Protein AF-A0A800N3C1-F1 (afdb_monomer)

Nearest PDB structures (foldseek):
  9e9r-assembly1_A  TM=5.156E-01  e=2.259E-01  Homo sapiens
  9eag-assembly1_A  TM=5.430E-01  e=7.991E-01  Homo sapiens
  5zie-assembly2_B  TM=5.252E-01  e=1.470E+00  Legionella pneumophila subsp. pneumophila str. Philadelphia 1
  5wyj-assembly1_R2  TM=3.531E-01  e=9.106E-01  Saccharomyces cerevisiae S288C
  5lds-assembly2_C-2  TM=3.962E-01  e=4.979E+00  Sus scrofa

pLDDT: mean 89.72, std 11.87, range [40.31, 98.5]

Structure (mmCIF, N/CA/C/O backbone):
data_AF-A0A800N3C1-F1
#
_entry.id   AF-A0A800N3C1-F1
#
loop_
_atom_site.group_PDB
_atom_site.id
_atom_site.type_symbol
_atom_site.label_atom_id
_atom_site.label_alt_id
_atom_site.label_comp_id
_atom_site.label_asym_id
_atom_site.label_entity_id
_atom_site.label_seq_id
_atom_site.pdbx_PDB_ins_code
_atom_site.Cartn_x
_atom_site.Cartn_y
_atom_site.Cartn_z
_atom_site.occupancy
_atom_site.B_iso_or_equiv
_atom_site.auth_seq_id
_atom_site.auth_comp_id
_atom_site.auth_asym_id
_atom_site.auth_atom_id
_atom_site.pdbx_PDB_model_num
ATOM 1 N N . MET A 1 1 ? 8.162 -2.783 -29.513 1.00 80.44 1 MET A N 1
ATOM 2 C CA . MET A 1 1 ? 7.790 -2.746 -28.083 1.00 80.44 1 MET A CA 1
ATOM 3 C C . MET A 1 1 ? 6.553 -1.878 -27.837 1.00 80.44 1 MET A C 1
ATOM 5 O O . MET A 1 1 ? 5.518 -2.439 -27.523 1.00 80.44 1 MET A O 1
ATOM 9 N N . ILE A 1 2 ? 6.600 -0.561 -28.084 1.00 82.31 2 ILE A N 1
ATOM 10 C CA . ILE A 1 2 ? 5.490 0.403 -27.858 1.00 82.31 2 ILE A CA 1
ATOM 11 C C . ILE A 1 2 ? 4.115 -0.070 -28.366 1.00 82.31 2 ILE A C 1
ATOM 13 O O . ILE A 1 2 ? 3.143 -0.062 -27.617 1.00 82.31 2 ILE A O 1
ATOM 17 N N . GLN A 1 3 ? 4.038 -0.546 -29.614 1.00 83.00 3 GLN A N 1
ATOM 18 C CA . GLN A 1 3 ? 2.773 -0.965 -30.238 1.00 83.00 3 GLN A CA 1
ATOM 19 C C . GLN A 1 3 ? 2.034 -2.078 -29.474 1.00 83.00 3 GLN A C 1
ATOM 21 O O . GLN A 1 3 ? 0.815 -2.167 -29.551 1.00 83.00 3 GLN A O 1
ATOM 26 N N . GLN A 1 4 ? 2.739 -2.907 -28.696 1.00 79.56 4 GLN A N 1
ATOM 27 C CA . GLN A 1 4 ? 2.120 -4.004 -27.938 1.00 79.56 4 GLN A CA 1
ATOM 28 C C . GLN A 1 4 ? 1.257 -3.508 -26.763 1.00 79.56 4 GLN A C 1
ATOM 30 O O . GLN A 1 4 ? 0.324 -4.201 -26.339 1.00 79.56 4 GLN A O 1
ATOM 35 N N . PHE A 1 5 ? 1.554 -2.301 -26.272 1.00 85.31 5 PHE A N 1
ATOM 36 C CA . PHE A 1 5 ? 0.913 -1.677 -25.115 1.00 85.31 5 PHE A CA 1
ATOM 37 C C . PHE A 1 5 ? 0.011 -0.502 -25.491 1.00 85.31 5 PHE A C 1
ATOM 39 O O . PHE A 1 5 ? -0.536 0.151 -24.602 1.00 85.31 5 PHE A O 1
ATOM 46 N N . ARG A 1 6 ? -0.153 -0.205 -26.789 1.00 86.50 6 ARG A N 1
ATOM 47 C CA . ARG A 1 6 ? -0.999 0.914 -27.203 1.00 86.50 6 ARG A CA 1
ATOM 48 C C . ARG A 1 6 ? -2.460 0.680 -26.789 1.00 86.50 6 ARG A C 1
ATOM 50 O O . ARG A 1 6 ? -2.980 -0.416 -27.035 1.00 86.50 6 ARG A O 1
ATOM 57 N N . PRO A 1 7 ? -3.100 1.683 -26.153 1.00 84.44 7 PRO A N 1
ATOM 58 C CA . PRO A 1 7 ? -4.523 1.652 -25.850 1.00 84.44 7 PRO A CA 1
ATOM 59 C C . PRO A 1 7 ? -5.372 1.395 -27.090 1.00 84.44 7 PRO A C 1
ATOM 61 O O . PRO A 1 7 ? -4.959 1.681 -28.216 1.00 84.44 7 PRO A O 1
ATOM 64 N N . LEU A 1 8 ? -6.564 0.855 -26.854 1.00 86.00 8 LEU A N 1
ATOM 65 C CA . LEU A 1 8 ? -7.604 0.789 -27.870 1.00 86.00 8 LEU A CA 1
ATOM 66 C C . LEU A 1 8 ? -8.076 2.195 -28.269 1.00 86.00 8 LEU A C 1
ATOM 68 O O . LEU A 1 8 ? -7.813 3.176 -27.573 1.00 86.00 8 LEU A O 1
ATOM 72 N N . ASP A 1 9 ? -8.780 2.273 -29.398 1.00 84.69 9 ASP A N 1
ATOM 73 C CA . ASP A 1 9 ? -9.454 3.495 -29.829 1.00 84.69 9 ASP A CA 1
ATOM 74 C C . ASP A 1 9 ? -10.457 3.957 -28.757 1.00 84.69 9 ASP A C 1
ATOM 76 O O . ASP A 1 9 ? -11.294 3.174 -28.300 1.00 84.69 9 ASP A O 1
ATOM 80 N N . ALA A 1 10 ? -10.375 5.236 -28.381 1.00 83.38 10 ALA A N 1
ATOM 81 C CA . ALA A 1 10 ? -11.197 5.842 -27.336 1.00 83.38 10 ALA A CA 1
ATOM 82 C C . ALA A 1 10 ? -12.702 5.849 -27.662 1.00 83.38 10 ALA A C 1
ATOM 84 O O . ALA A 1 10 ? -13.520 6.065 -26.772 1.00 83.38 10 ALA A O 1
ATOM 85 N N . THR A 1 11 ? -13.078 5.626 -28.923 1.00 88.12 11 THR A N 1
ATOM 86 C CA . THR A 1 11 ? -14.477 5.544 -29.367 1.00 88.12 11 THR A CA 1
ATOM 87 C C . THR A 1 11 ? -15.136 4.194 -29.072 1.00 88.12 11 THR A C 1
ATOM 89 O O . THR A 1 11 ? -16.354 4.068 -29.204 1.00 88.12 11 THR A O 1
ATOM 92 N N . LEU A 1 12 ? -14.367 3.180 -28.658 1.00 88.75 12 LEU A N 1
ATOM 93 C CA . LEU A 1 12 ? -14.912 1.878 -28.274 1.00 88.75 12 LEU A CA 1
ATOM 94 C C . LEU A 1 12 ? -15.630 1.942 -26.919 1.00 88.75 12 LEU A C 1
ATOM 96 O O . LEU A 1 12 ? -15.324 2.762 -26.056 1.00 88.75 12 LEU A O 1
ATOM 100 N N . THR A 1 13 ? -16.583 1.038 -26.702 1.00 87.38 13 THR A N 1
ATOM 101 C CA . THR A 1 13 ? -17.364 0.993 -25.459 1.00 87.38 13 THR A CA 1
ATOM 102 C C . THR A 1 13 ? -16.527 0.536 -24.255 1.00 87.38 13 THR A C 1
ATOM 104 O O . THR A 1 13 ? -15.445 -0.050 -24.393 1.00 87.38 13 THR A O 1
ATOM 107 N N . SER A 1 14 ? -17.020 0.826 -23.044 1.00 84.81 14 SER A N 1
ATOM 108 C CA . SER A 1 14 ? -16.311 0.568 -21.776 1.00 84.81 14 SER A CA 1
ATOM 109 C C . SER A 1 14 ? -15.916 -0.900 -21.596 1.00 84.81 14 SER A C 1
ATOM 111 O O . SER A 1 14 ? -14.811 -1.194 -21.159 1.00 84.81 14 SER A O 1
ATOM 113 N N . ASP A 1 15 ? -16.770 -1.836 -22.004 1.00 87.56 15 ASP A N 1
ATOM 114 C CA . ASP A 1 15 ? -16.533 -3.275 -21.863 1.00 87.56 15 ASP A CA 1
ATOM 115 C C . ASP A 1 15 ? -15.340 -3.777 -22.700 1.00 87.56 15 ASP A C 1
ATOM 117 O O . ASP A 1 15 ? -14.684 -4.757 -22.336 1.00 87.56 15 ASP A O 1
ATOM 121 N N . HIS A 1 16 ? -15.025 -3.112 -23.817 1.00 85.56 16 HIS A N 1
ATOM 122 C CA . HIS A 1 16 ? -13.812 -3.386 -24.589 1.00 85.56 16 HIS A CA 1
ATOM 123 C C . HIS A 1 16 ? -12.562 -2.862 -23.879 1.00 85.56 16 HIS A C 1
ATOM 125 O O . HIS A 1 16 ? -11.534 -3.542 -23.862 1.00 85.56 16 HIS A O 1
ATOM 131 N N . HIS A 1 17 ? -12.658 -1.683 -23.267 1.00 84.94 17 HIS A N 1
ATOM 132 C CA . HIS A 1 17 ? -11.568 -1.080 -22.507 1.00 84.94 17 HIS A CA 1
ATOM 133 C C . HIS A 1 17 ? -11.248 -1.890 -21.246 1.00 84.94 17 HIS A C 1
ATOM 135 O O . HIS A 1 17 ? -10.077 -2.173 -20.992 1.00 84.94 17 HIS A O 1
ATOM 141 N N . ASP A 1 18 ? -12.267 -2.351 -20.519 1.00 84.88 18 ASP A N 1
ATOM 142 C CA . ASP A 1 18 ? -12.108 -3.181 -19.320 1.00 84.88 18 ASP A CA 1
ATOM 143 C C . ASP A 1 18 ? -11.439 -4.521 -19.646 1.00 84.88 18 ASP A C 1
ATOM 145 O O . ASP A 1 18 ? -10.481 -4.929 -18.981 1.00 84.88 18 ASP A O 1
ATOM 149 N N . ARG A 1 19 ? -11.881 -5.182 -20.725 1.00 84.50 19 ARG A N 1
ATOM 150 C CA . ARG A 1 19 ? -11.247 -6.412 -21.224 1.00 84.50 19 ARG A CA 1
ATOM 151 C C . ARG A 1 19 ? -9.797 -6.176 -21.631 1.00 84.50 19 ARG A C 1
ATOM 153 O O . ARG A 1 19 ? -8.918 -6.942 -21.246 1.00 84.50 19 ARG A O 1
ATOM 160 N N . TRP A 1 20 ? -9.523 -5.094 -22.357 1.00 86.31 20 TRP A N 1
ATOM 161 C CA . TRP A 1 20 ? -8.158 -4.754 -22.748 1.00 86.31 20 TRP A CA 1
ATOM 162 C C . TRP A 1 20 ? -7.264 -4.479 -21.535 1.00 86.31 20 TRP A C 1
ATOM 164 O O . TRP A 1 20 ? -6.133 -4.960 -21.510 1.00 86.31 20 TRP A O 1
ATOM 174 N N . LEU A 1 21 ? -7.759 -3.770 -20.515 1.00 82.88 21 LEU A N 1
ATOM 175 C CA . LEU A 1 21 ? -7.024 -3.511 -19.273 1.00 82.88 21 LEU A CA 1
ATOM 176 C C . LEU A 1 21 ? -6.704 -4.804 -18.514 1.00 82.88 21 LEU A C 1
ATOM 178 O O . LEU A 1 21 ? -5.586 -4.950 -18.013 1.00 82.88 21 LEU A O 1
ATOM 182 N N . ALA A 1 22 ? -7.642 -5.753 -18.457 1.00 81.75 22 ALA A N 1
ATOM 183 C CA . ALA A 1 22 ? -7.389 -7.073 -17.883 1.00 81.75 22 ALA A CA 1
ATOM 184 C C . ALA A 1 22 ? -6.284 -7.816 -18.660 1.00 81.75 22 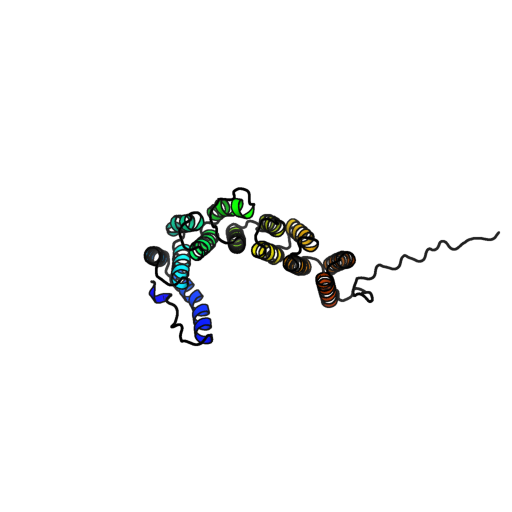ALA A C 1
ATOM 186 O O . ALA A 1 22 ? -5.327 -8.315 -18.060 1.00 81.75 22 ALA A O 1
ATOM 187 N N . ASP A 1 23 ? -6.350 -7.793 -19.994 1.00 85.38 23 ASP A N 1
ATOM 188 C CA . ASP A 1 23 ? -5.366 -8.427 -20.876 1.00 85.38 23 ASP A CA 1
ATOM 189 C C . ASP A 1 23 ? -3.980 -7.767 -20.822 1.00 85.38 23 ASP A C 1
ATOM 191 O O . ASP A 1 23 ? -2.969 -8.431 -21.081 1.00 85.38 23 ASP A O 1
ATOM 195 N N . GLN A 1 24 ? -3.895 -6.470 -20.501 1.00 83.38 24 GLN A N 1
ATOM 196 C CA . GLN A 1 24 ? -2.621 -5.748 -20.419 1.00 83.38 24 GLN A CA 1
ATOM 197 C C . GLN A 1 24 ? -1.674 -6.379 -19.404 1.00 83.38 24 GLN A C 1
ATOM 199 O O . GLN A 1 24 ? -0.484 -6.517 -19.685 1.00 83.38 24 GLN A O 1
ATOM 204 N N . ARG A 1 25 ? -2.186 -6.820 -18.251 1.00 81.50 25 ARG A N 1
ATOM 205 C CA . ARG A 1 25 ? -1.353 -7.478 -17.239 1.00 81.50 25 ARG A CA 1
ATOM 206 C C . ARG A 1 25 ? -0.724 -8.754 -17.793 1.00 81.50 25 ARG A C 1
ATOM 208 O O . ARG A 1 25 ? 0.488 -8.922 -17.724 1.00 81.50 25 ARG A O 1
ATOM 215 N N . SER A 1 26 ? -1.523 -9.586 -18.455 1.00 86.00 26 SER A N 1
ATOM 216 C CA . SER A 1 26 ? -1.038 -10.805 -19.105 1.00 86.00 26 SER A CA 1
ATOM 217 C C . SER A 1 26 ? -0.096 -10.528 -20.282 1.00 86.00 26 SER A C 1
ATOM 219 O O . SER A 1 26 ? 0.708 -11.385 -20.643 1.00 86.00 26 SER A O 1
ATOM 221 N N . ARG A 1 27 ? -0.173 -9.358 -20.931 1.00 86.94 27 ARG A N 1
ATOM 222 C CA . ARG A 1 27 ? 0.824 -8.936 -21.933 1.00 86.94 27 ARG A CA 1
ATOM 223 C C . ARG A 1 27 ? 2.151 -8.587 -21.273 1.00 86.94 27 ARG A C 1
ATOM 225 O O . ARG A 1 27 ? 3.171 -9.087 -21.729 1.00 86.94 27 ARG A O 1
ATOM 232 N N . ILE A 1 28 ? 2.130 -7.794 -20.202 1.00 88.94 28 ILE A N 1
ATOM 233 C CA . ILE A 1 28 ? 3.332 -7.450 -19.430 1.00 88.94 28 ILE A CA 1
ATOM 234 C C . ILE A 1 28 ? 4.017 -8.728 -18.932 1.00 88.94 28 ILE A C 1
ATOM 236 O O . ILE A 1 28 ? 5.192 -8.927 -19.220 1.00 88.94 28 ILE A O 1
ATOM 240 N N . ASP A 1 29 ? 3.275 -9.645 -18.303 1.00 90.19 29 ASP A N 1
ATOM 241 C CA . ASP A 1 29 ? 3.826 -10.910 -17.793 1.00 90.19 29 ASP A CA 1
ATOM 242 C C . ASP A 1 29 ? 4.454 -11.764 -18.910 1.00 90.19 29 ASP A C 1
ATOM 244 O O . ASP A 1 29 ? 5.537 -12.329 -18.742 1.00 90.19 29 ASP A O 1
ATOM 248 N N . ARG A 1 30 ? 3.823 -11.809 -20.094 1.00 88.81 30 ARG A N 1
ATOM 249 C CA . ARG A 1 30 ? 4.386 -12.495 -21.269 1.00 88.81 30 ARG A CA 1
ATOM 250 C C . ARG A 1 30 ? 5.693 -11.868 -21.732 1.00 88.81 30 ARG A C 1
ATOM 252 O O . ARG A 1 30 ? 6.625 -12.609 -22.027 1.00 88.81 30 ARG A O 1
ATOM 259 N N . VAL A 1 31 ? 5.786 -10.543 -21.805 1.00 87.50 31 VAL A N 1
ATOM 260 C CA . VAL A 1 31 ? 7.034 -9.891 -22.230 1.00 87.50 31 VAL A CA 1
ATOM 261 C C . VAL A 1 31 ? 8.118 -10.055 -21.164 1.00 87.50 31 VAL A C 1
ATOM 263 O O . VAL A 1 31 ? 9.259 -10.339 -21.511 1.00 87.50 31 VAL A O 1
ATOM 266 N N . ILE A 1 32 ? 7.764 -9.995 -19.876 1.00 91.31 32 ILE A N 1
ATOM 267 C CA . ILE A 1 32 ? 8.699 -10.286 -18.780 1.00 91.31 32 ILE A CA 1
ATOM 268 C C . ILE A 1 32 ? 9.268 -11.704 -18.904 1.00 91.31 32 ILE A C 1
ATOM 270 O O . ILE A 1 32 ? 10.473 -11.896 -18.761 1.00 91.31 32 ILE A O 1
ATOM 274 N N . SER A 1 33 ? 8.433 -12.692 -19.243 1.00 91.81 33 SER A N 1
ATOM 275 C CA . SER A 1 33 ? 8.869 -14.088 -19.401 1.00 91.81 33 SER A CA 1
ATOM 276 C C . SER A 1 33 ? 9.868 -14.324 -20.546 1.00 91.81 33 SER A C 1
ATOM 278 O O . SER A 1 33 ? 10.515 -15.367 -20.578 1.00 91.81 33 SER A O 1
ATOM 280 N N . GLN A 1 34 ? 10.033 -13.363 -21.464 1.00 91.88 34 GLN A N 1
ATOM 281 C CA . GLN A 1 34 ? 11.033 -13.422 -22.541 1.00 91.88 34 GLN A CA 1
ATOM 282 C C . GLN A 1 34 ? 12.452 -13.070 -22.060 1.00 91.88 34 GLN A C 1
ATOM 284 O O . GLN A 1 34 ? 13.409 -13.217 -22.820 1.00 91.88 34 GLN A O 1
ATOM 289 N N . GLY A 1 35 ? 12.599 -12.634 -20.806 1.00 92.31 35 GLY A N 1
ATOM 290 C CA . GLY A 1 35 ? 13.885 -12.412 -20.155 1.00 92.31 35 GLY A CA 1
ATOM 291 C C . GLY A 1 35 ? 14.512 -11.044 -20.425 1.00 92.31 35 GLY A C 1
ATOM 292 O O . GLY A 1 35 ? 13.889 -10.118 -20.950 1.00 92.31 35 GLY A O 1
ATOM 293 N N . GLU A 1 36 ? 15.781 -10.922 -20.043 1.00 95.44 36 GLU A N 1
ATOM 294 C CA . GLU A 1 36 ? 16.487 -9.642 -19.919 1.00 95.44 36 GLU A CA 1
ATOM 295 C C . GLU A 1 36 ? 16.526 -8.826 -21.220 1.00 95.44 36 GLU A C 1
ATOM 297 O O . GLU A 1 36 ? 16.352 -7.609 -21.195 1.00 95.44 36 GLU A O 1
ATOM 302 N N . GLY A 1 37 ? 16.679 -9.477 -22.379 1.00 96.00 37 GLY A N 1
ATOM 303 C CA . GLY A 1 37 ? 16.698 -8.793 -23.676 1.00 96.00 37 GLY A CA 1
ATOM 304 C C . GLY A 1 37 ? 15.404 -8.024 -23.970 1.00 96.00 37 GLY A C 1
ATOM 305 O O . GLY A 1 37 ? 15.449 -6.893 -24.459 1.00 96.00 37 GLY A O 1
ATOM 306 N N . ALA A 1 38 ? 14.249 -8.596 -23.613 1.00 93.81 38 ALA A N 1
ATOM 307 C CA . ALA A 1 38 ? 12.960 -7.921 -23.738 1.00 93.81 38 ALA A CA 1
ATOM 308 C C . ALA A 1 38 ? 12.831 -6.765 -22.735 1.00 93.81 38 ALA A C 1
ATOM 310 O O . ALA A 1 38 ? 12.315 -5.701 -23.085 1.00 93.81 38 ALA A O 1
ATOM 311 N N . GLY A 1 39 ? 13.367 -6.939 -21.523 1.00 95.81 39 GLY A N 1
ATOM 312 C CA . GLY A 1 39 ? 13.466 -5.879 -20.522 1.00 95.81 39 GLY A CA 1
ATOM 313 C C . GLY A 1 39 ? 14.275 -4.683 -21.018 1.00 95.81 39 GLY A C 1
ATOM 314 O O . GLY A 1 39 ? 13.774 -3.561 -21.041 1.00 95.81 39 GLY A O 1
ATOM 315 N N . ASN A 1 40 ? 15.485 -4.925 -21.520 1.00 96.25 40 ASN A N 1
ATOM 316 C CA . ASN A 1 40 ? 16.359 -3.889 -22.071 1.00 96.25 40 ASN A CA 1
ATOM 317 C C . ASN A 1 40 ? 15.711 -3.162 -23.258 1.00 96.25 40 ASN A C 1
ATOM 319 O O . ASN A 1 40 ? 15.772 -1.935 -23.345 1.00 96.25 40 ASN A O 1
ATOM 323 N N . ALA A 1 41 ? 15.016 -3.891 -24.136 1.00 95.75 41 ALA A N 1
ATOM 324 C CA . ALA A 1 41 ? 14.259 -3.287 -25.229 1.00 95.75 41 ALA A CA 1
ATOM 325 C C . ALA A 1 41 ? 13.101 -2.399 -24.733 1.00 95.75 41 ALA A C 1
ATOM 327 O O . ALA A 1 41 ? 12.812 -1.369 -25.346 1.00 95.75 41 ALA A O 1
ATOM 328 N N . ALA A 1 42 ? 12.438 -2.768 -23.632 1.00 96.25 42 ALA A N 1
ATOM 329 C CA . ALA A 1 42 ? 11.399 -1.952 -23.009 1.00 96.25 42 ALA A CA 1
ATOM 330 C C . ALA A 1 42 ? 11.963 -0.688 -22.344 1.00 96.25 42 ALA A C 1
ATOM 332 O O . ALA A 1 42 ? 11.412 0.393 -22.553 1.00 96.25 42 ALA A O 1
ATOM 333 N N . LEU A 1 43 ? 13.087 -0.796 -21.628 1.00 95.94 43 LEU A N 1
ATOM 334 C CA . LEU A 1 43 ? 13.788 0.353 -21.044 1.00 95.94 43 LEU A CA 1
ATOM 335 C C . LEU A 1 43 ? 14.246 1.330 -22.129 1.00 95.94 43 LEU A C 1
ATOM 337 O O . LEU A 1 43 ? 13.993 2.528 -22.026 1.00 95.94 43 LEU A O 1
ATOM 341 N N . HIS A 1 44 ? 14.849 0.823 -23.207 1.00 95.69 44 HIS A N 1
ATOM 342 C CA . HIS A 1 44 ? 15.257 1.657 -24.333 1.00 95.69 44 HIS A CA 1
ATOM 343 C C . HIS A 1 44 ? 14.053 2.360 -24.972 1.00 95.69 44 HIS A C 1
ATOM 345 O O . HIS A 1 44 ? 14.078 3.573 -25.168 1.00 95.69 44 HIS A O 1
ATOM 351 N N . ALA A 1 45 ? 12.958 1.634 -25.216 1.00 95.31 45 ALA A N 1
ATOM 352 C CA . ALA A 1 45 ? 11.740 2.225 -25.760 1.00 95.31 45 ALA A CA 1
ATOM 353 C C . ALA A 1 45 ? 11.138 3.302 -24.840 1.00 95.31 45 ALA A C 1
ATOM 355 O O . ALA A 1 45 ? 10.639 4.301 -25.350 1.00 95.31 45 ALA A O 1
ATOM 356 N N . TYR A 1 46 ? 11.215 3.142 -23.514 1.00 95.75 46 TYR A N 1
ATOM 357 C CA . TYR A 1 46 ? 10.737 4.146 -22.559 1.00 95.75 46 TYR A CA 1
ATOM 358 C C . TYR A 1 46 ? 11.469 5.487 -22.708 1.00 95.75 46 TYR A C 1
ATOM 360 O O . TYR A 1 46 ? 10.826 6.533 -22.663 1.00 95.75 46 TYR A O 1
ATOM 368 N N . THR A 1 47 ? 12.784 5.477 -22.957 1.00 91.06 47 THR A N 1
ATOM 369 C CA . THR A 1 47 ? 13.570 6.722 -23.096 1.00 91.06 47 THR A CA 1
ATOM 370 C C . THR A 1 47 ? 13.102 7.626 -24.241 1.00 91.06 47 THR A C 1
ATOM 372 O O . THR A 1 47 ? 13.253 8.841 -24.157 1.00 91.06 47 THR A O 1
ATOM 375 N N . GLY A 1 48 ? 12.488 7.052 -25.282 1.00 90.69 48 GLY A N 1
ATOM 376 C CA . GLY A 1 48 ? 11.901 7.786 -26.408 1.00 90.69 48 GLY A CA 1
ATOM 377 C C . GLY A 1 48 ? 10.382 7.966 -26.327 1.00 90.69 48 GLY A C 1
ATOM 378 O O . GLY A 1 48 ? 9.782 8.455 -27.279 1.00 90.69 48 GLY A O 1
ATOM 379 N N . ALA A 1 49 ? 9.739 7.553 -25.231 1.00 91.12 49 ALA A N 1
ATOM 380 C CA . ALA A 1 49 ? 8.283 7.456 -25.126 1.00 91.12 49 ALA A CA 1
ATOM 381 C C . ALA A 1 49 ? 7.623 8.667 -24.444 1.00 91.12 49 ALA A C 1
ATOM 383 O O . ALA A 1 49 ? 6.510 8.530 -23.946 1.00 91.12 49 ALA A O 1
ATOM 384 N N . ALA A 1 50 ? 8.274 9.836 -24.398 1.00 89.31 50 ALA A N 1
ATOM 385 C CA . ALA A 1 50 ? 7.762 11.013 -23.682 1.00 89.31 50 ALA A CA 1
ATOM 386 C C . ALA A 1 50 ? 6.328 11.403 -24.104 1.00 89.31 50 ALA A C 1
ATOM 388 O O . ALA A 1 50 ? 5.484 11.662 -23.248 1.00 89.31 50 ALA A O 1
ATOM 389 N N . GLU A 1 51 ? 6.043 11.343 -25.409 1.00 90.88 51 GLU A N 1
ATOM 390 C CA . GLU A 1 51 ? 4.737 11.670 -26.004 1.00 90.88 51 GLU A CA 1
ATOM 391 C C . GLU A 1 51 ? 3.754 10.483 -26.034 1.00 90.88 51 GLU A C 1
ATOM 393 O O . GLU A 1 51 ? 2.604 10.625 -26.448 1.00 90.88 51 GLU A O 1
ATOM 398 N N . GLU A 1 52 ? 4.179 9.283 -25.627 1.00 93.25 52 GLU A N 1
ATOM 399 C CA . GLU A 1 52 ? 3.289 8.120 -25.616 1.00 93.25 52 GLU A CA 1
ATOM 400 C C . GLU A 1 52 ? 2.305 8.188 -24.436 1.00 93.25 52 GLU A C 1
ATOM 402 O O . GLU A 1 52 ? 2.630 8.748 -23.385 1.00 93.25 52 GLU A O 1
ATOM 407 N N . PRO A 1 53 ? 1.113 7.569 -24.548 1.00 91.69 53 PRO A N 1
ATOM 408 C CA . PRO A 1 53 ? 0.146 7.517 -23.456 1.00 91.69 53 PRO A CA 1
ATOM 409 C C . PRO A 1 53 ? 0.737 6.934 -22.167 1.00 91.69 53 PRO A C 1
ATOM 411 O O . PRO A 1 53 ? 1.537 5.997 -22.203 1.00 91.69 53 PRO A O 1
ATOM 414 N N . TYR A 1 54 ? 0.268 7.412 -21.010 1.00 91.50 54 TYR A N 1
ATOM 415 C CA . TYR A 1 54 ? 0.731 6.939 -19.695 1.00 91.50 54 TYR A CA 1
ATOM 416 C C . TYR A 1 54 ? 0.710 5.408 -19.567 1.00 91.50 54 TYR A C 1
ATOM 418 O O . TYR A 1 54 ? 1.671 4.825 -19.076 1.00 91.50 54 TYR A O 1
ATOM 426 N N . LEU A 1 55 ? -0.338 4.739 -20.060 1.00 90.56 55 LEU A N 1
ATOM 427 C CA . LEU A 1 55 ? -0.444 3.278 -19.986 1.00 90.56 55 LEU A CA 1
ATOM 428 C C . LEU A 1 55 ? 0.683 2.560 -20.745 1.00 90.56 55 LEU A C 1
ATOM 430 O O . LEU A 1 55 ? 1.157 1.526 -20.278 1.00 90.56 55 LEU A O 1
ATOM 434 N N . VAL A 1 56 ? 1.160 3.133 -21.855 1.00 93.44 56 VAL A N 1
ATOM 435 C CA . VAL A 1 56 ? 2.323 2.623 -22.596 1.00 93.44 56 VAL A CA 1
ATOM 436 C C . VAL A 1 56 ? 3.586 2.816 -21.766 1.00 93.44 56 VAL A C 1
ATOM 438 O O . VAL A 1 56 ? 4.315 1.854 -21.534 1.00 93.44 56 VAL A O 1
ATOM 441 N N . ARG A 1 57 ? 3.835 4.038 -21.279 1.00 95.38 57 ARG A N 1
ATOM 442 C CA . ARG A 1 57 ? 5.035 4.352 -20.486 1.00 95.38 57 ARG A CA 1
ATOM 443 C C . ARG A 1 57 ? 5.116 3.496 -19.222 1.00 95.38 57 ARG A C 1
ATOM 445 O O . ARG A 1 57 ? 6.155 2.901 -18.946 1.00 95.38 57 ARG A O 1
ATOM 452 N N . ARG A 1 58 ? 3.992 3.333 -18.522 1.00 95.12 58 ARG A N 1
ATOM 453 C CA . ARG A 1 58 ? 3.841 2.425 -17.381 1.00 95.12 58 ARG A CA 1
ATOM 454 C C . ARG A 1 58 ? 4.177 0.984 -17.752 1.00 95.12 58 ARG A C 1
ATOM 456 O O . ARG A 1 58 ? 4.969 0.356 -17.057 1.00 95.12 58 ARG A O 1
ATOM 463 N N . ALA A 1 59 ? 3.605 0.451 -18.832 1.00 94.50 59 ALA A N 1
ATOM 464 C CA . ALA A 1 59 ? 3.875 -0.923 -19.252 1.00 94.50 59 ALA A CA 1
ATOM 465 C C . ALA A 1 59 ? 5.358 -1.141 -19.593 1.00 94.50 59 ALA A C 1
ATOM 467 O O . ALA A 1 59 ? 5.920 -2.174 -19.228 1.00 94.50 59 ALA A O 1
ATOM 468 N N . LEU A 1 60 ? 6.011 -0.157 -20.223 1.00 96.38 60 LEU A N 1
ATOM 469 C CA . LEU A 1 60 ? 7.446 -0.193 -20.509 1.00 96.38 60 LEU A CA 1
ATOM 470 C C . LEU A 1 60 ? 8.292 -0.192 -19.227 1.00 96.38 60 LEU A C 1
ATOM 472 O O . LEU A 1 60 ? 9.199 -1.015 -19.121 1.00 96.38 60 LEU A O 1
ATOM 476 N N . LEU A 1 61 ? 7.971 0.658 -18.242 1.00 96.62 61 LEU A N 1
ATOM 477 C CA . LEU A 1 61 ? 8.667 0.692 -16.947 1.00 96.62 61 LEU A CA 1
ATOM 478 C C . LEU A 1 61 ? 8.534 -0.627 -16.180 1.00 96.62 61 LEU A C 1
ATOM 480 O O . LEU A 1 61 ? 9.532 -1.159 -15.698 1.00 96.62 61 LEU A O 1
ATOM 484 N N . TRP A 1 62 ? 7.321 -1.176 -16.090 1.00 96.62 62 TRP A N 1
ATOM 485 C CA . TRP A 1 62 ? 7.074 -2.444 -15.398 1.00 96.62 62 TRP A CA 1
ATOM 486 C C . TRP A 1 62 ? 7.755 -3.618 -16.097 1.00 96.62 62 TRP A C 1
ATOM 488 O O . TRP A 1 62 ? 8.409 -4.424 -15.441 1.00 96.62 62 TRP A O 1
ATOM 498 N N . THR A 1 63 ? 7.644 -3.693 -17.424 1.00 96.06 63 THR A N 1
ATOM 499 C CA . THR A 1 63 ? 8.299 -4.742 -18.216 1.00 96.06 63 THR A CA 1
ATOM 500 C C . THR A 1 63 ? 9.815 -4.654 -18.075 1.00 96.06 63 THR A C 1
ATOM 502 O O . THR A 1 63 ? 10.460 -5.641 -17.734 1.00 96.06 63 THR A O 1
ATOM 505 N N . GLY A 1 64 ? 10.382 -3.467 -18.296 1.00 96.56 64 GLY A N 1
ATOM 506 C CA . GLY A 1 64 ? 11.818 -3.231 -18.221 1.00 96.56 64 GLY A CA 1
ATOM 507 C C . GLY A 1 64 ? 12.385 -3.518 -16.838 1.00 96.56 64 GLY A C 1
ATOM 508 O O . GLY A 1 64 ? 13.346 -4.269 -16.707 1.00 96.56 64 GLY A O 1
ATOM 509 N N . GLY A 1 65 ? 11.749 -2.977 -15.799 1.00 97.00 65 GLY A N 1
ATOM 510 C CA . GLY A 1 65 ? 12.212 -3.145 -14.429 1.00 97.00 65 GLY A CA 1
ATOM 511 C C . GLY A 1 65 ? 12.092 -4.567 -13.898 1.00 97.00 65 GLY A C 1
ATOM 512 O O . GLY A 1 65 ? 12.988 -5.015 -13.195 1.00 97.00 65 GLY A O 1
ATOM 513 N N . LEU A 1 66 ? 11.031 -5.302 -14.238 1.00 96.75 66 LEU A N 1
ATOM 514 C CA . LEU A 1 66 ? 10.866 -6.675 -13.753 1.00 96.75 66 LEU A CA 1
ATOM 515 C C . LEU A 1 66 ? 11.674 -7.699 -14.560 1.00 96.75 66 LEU A C 1
ATOM 517 O O . LEU A 1 66 ? 12.106 -8.696 -13.987 1.00 96.75 66 LEU A O 1
ATOM 521 N N . ALA A 1 67 ? 11.891 -7.469 -15.859 1.00 97.19 67 ALA A N 1
ATOM 522 C CA . ALA A 1 67 ? 12.637 -8.392 -16.718 1.00 97.19 67 ALA A CA 1
ATOM 523 C C . ALA A 1 67 ? 14.156 -8.145 -16.718 1.00 97.19 67 ALA A C 1
ATOM 525 O O . ALA A 1 67 ? 14.920 -9.085 -16.917 1.00 97.19 67 ALA A O 1
ATOM 526 N N . ALA A 1 68 ? 14.596 -6.901 -16.496 1.00 97.06 68 ALA A N 1
ATOM 527 C CA . ALA A 1 68 ? 16.005 -6.502 -16.443 1.00 97.06 68 ALA A CA 1
ATOM 528 C C . ALA A 1 68 ? 16.282 -5.598 -15.217 1.00 97.06 68 ALA A C 1
ATOM 530 O O . ALA A 1 68 ? 16.631 -4.424 -15.374 1.00 97.06 68 ALA A O 1
ATOM 531 N N . PRO A 1 69 ? 16.109 -6.112 -13.982 1.00 96.62 69 PRO A N 1
ATOM 532 C CA . PRO A 1 69 ? 16.108 -5.301 -12.762 1.00 96.62 69 PRO A CA 1
ATOM 533 C C . PRO A 1 69 ? 17.417 -4.554 -12.501 1.00 96.62 69 PRO A C 1
ATOM 535 O O . PRO A 1 69 ? 17.370 -3.388 -12.114 1.00 96.62 69 PRO A O 1
ATOM 538 N N . GLU A 1 70 ? 18.569 -5.181 -12.751 1.00 96.94 70 GLU A N 1
ATOM 539 C CA . GLU A 1 70 ? 19.871 -4.535 -12.540 1.00 96.94 70 GLU A CA 1
ATOM 540 C C . GLU A 1 70 ? 20.090 -3.374 -13.519 1.00 96.94 70 GLU A C 1
ATOM 542 O O . GLU A 1 70 ? 20.464 -2.279 -13.102 1.00 96.94 70 GLU A O 1
ATOM 547 N N . ASN A 1 71 ? 19.748 -3.561 -14.797 1.00 96.94 71 ASN A N 1
ATOM 548 C CA . ASN A 1 71 ? 19.896 -2.521 -15.822 1.00 96.94 71 ASN A CA 1
ATOM 549 C C . ASN A 1 71 ? 18.876 -1.385 -15.639 1.00 96.94 71 ASN A C 1
ATOM 551 O O . ASN A 1 71 ? 19.151 -0.233 -15.966 1.00 96.94 71 ASN A O 1
ATOM 555 N N . ALA A 1 72 ? 17.691 -1.690 -15.104 1.00 97.50 72 ALA A N 1
ATOM 556 C CA . ALA A 1 72 ? 16.653 -0.700 -14.835 1.00 97.50 72 ALA A CA 1
ATOM 557 C C . ALA A 1 72 ? 16.917 0.135 -13.575 1.00 97.50 72 ALA A C 1
ATOM 559 O O . ALA A 1 72 ? 16.339 1.212 -13.424 1.00 97.50 72 ALA A O 1
ATOM 560 N N . ARG A 1 73 ? 17.743 -0.365 -12.650 1.00 97.62 73 ARG A N 1
ATOM 561 C CA . ARG A 1 73 ? 17.874 0.159 -11.286 1.00 97.62 73 ARG A CA 1
ATOM 562 C C . ARG A 1 73 ? 18.157 1.654 -11.235 1.00 97.62 73 ARG A C 1
ATOM 564 O O . ARG A 1 73 ? 17.469 2.377 -10.517 1.00 97.62 73 ARG A O 1
ATOM 571 N N . GLU A 1 74 ? 19.154 2.112 -11.988 1.00 96.81 74 GLU A N 1
ATOM 572 C CA . GLU A 1 74 ? 19.557 3.520 -11.999 1.00 96.81 74 GLU A CA 1
ATOM 573 C C . GLU A 1 74 ? 18.449 4.415 -12.564 1.00 96.81 74 GLU A C 1
ATOM 575 O O . GLU A 1 74 ? 18.094 5.419 -11.947 1.00 96.81 74 GLU A O 1
ATOM 580 N N . LEU A 1 75 ? 17.844 4.018 -13.688 1.00 96.69 75 LEU A N 1
ATOM 581 C CA . LEU A 1 75 ? 16.732 4.749 -14.296 1.00 96.69 75 LEU A CA 1
ATOM 582 C C . LEU A 1 75 ? 15.550 4.874 -13.324 1.00 96.69 75 LEU A C 1
ATOM 584 O O . LEU A 1 75 ? 15.041 5.973 -13.112 1.00 96.69 75 LEU A O 1
ATOM 588 N N . LEU A 1 76 ? 15.125 3.761 -12.720 1.00 97.38 76 LEU A N 1
ATOM 589 C CA . LEU A 1 76 ? 13.991 3.726 -11.794 1.00 97.38 76 LEU A CA 1
ATOM 590 C C . LEU A 1 76 ? 14.250 4.574 -10.547 1.00 97.38 76 LEU A C 1
ATOM 592 O O . LEU A 1 76 ? 13.382 5.335 -10.120 1.00 97.38 76 LEU A O 1
ATOM 596 N N . HIS A 1 77 ? 15.453 4.476 -9.982 1.00 96.44 77 HIS A N 1
ATOM 597 C CA . HIS A 1 77 ? 15.850 5.293 -8.845 1.00 96.44 77 HIS A CA 1
ATOM 598 C C . HIS A 1 77 ? 15.841 6.783 -9.209 1.00 96.44 77 HIS A C 1
ATOM 600 O O . HIS A 1 77 ? 15.182 7.570 -8.530 1.00 96.44 77 HIS A O 1
ATOM 606 N N . ASN A 1 78 ? 16.464 7.166 -10.328 1.00 94.50 78 ASN A N 1
ATOM 607 C CA . ASN A 1 78 ? 16.501 8.556 -10.779 1.00 94.50 78 ASN A CA 1
ATOM 608 C C . ASN A 1 78 ? 15.096 9.123 -11.017 1.00 94.50 78 ASN A C 1
ATOM 610 O O . ASN A 1 78 ? 14.822 10.236 -10.567 1.00 94.50 78 ASN A O 1
ATOM 614 N N . LEU A 1 79 ? 14.191 8.361 -11.642 1.00 94.81 79 LEU A N 1
ATOM 615 C CA . LEU A 1 79 ? 12.787 8.753 -11.810 1.00 94.81 79 LEU A CA 1
ATOM 616 C C . LEU A 1 79 ? 12.093 8.971 -10.459 1.00 94.81 79 LEU A C 1
ATOM 618 O O . LEU A 1 79 ? 11.412 9.978 -10.263 1.00 94.81 79 LEU A O 1
ATOM 622 N N . PHE A 1 80 ? 12.283 8.062 -9.502 1.00 94.00 80 PHE A N 1
ATOM 623 C CA . PHE A 1 80 ? 11.671 8.181 -8.182 1.00 94.00 80 PHE A CA 1
ATOM 624 C C . PHE A 1 80 ? 12.126 9.464 -7.458 1.00 94.00 80 PHE A C 1
ATOM 626 O O . PHE A 1 80 ? 11.299 10.303 -7.069 1.00 94.00 80 PHE A O 1
ATOM 633 N N . ILE A 1 81 ? 13.438 9.657 -7.301 1.00 90.44 81 ILE A N 1
ATOM 634 C CA . ILE A 1 81 ? 13.970 10.688 -6.398 1.00 90.44 81 ILE A CA 1
ATOM 635 C C . ILE A 1 81 ? 14.165 12.068 -7.039 1.00 90.44 81 ILE A C 1
ATOM 637 O O . ILE A 1 81 ? 14.236 13.058 -6.299 1.00 90.44 81 ILE A O 1
ATOM 641 N N . THR A 1 82 ? 14.228 12.156 -8.371 1.00 88.06 82 THR A N 1
ATOM 642 C CA . THR A 1 82 ? 14.524 13.402 -9.096 1.00 88.06 82 THR A CA 1
ATOM 643 C C . THR A 1 82 ? 13.246 14.074 -9.581 1.00 88.06 82 THR A C 1
ATOM 645 O O . THR A 1 82 ? 12.370 13.446 -10.174 1.00 88.06 82 THR A O 1
ATOM 648 N N . TYR A 1 83 ? 13.130 15.379 -9.339 1.00 85.06 83 TYR A N 1
ATOM 649 C CA . TYR A 1 83 ? 12.042 16.185 -9.883 1.00 85.06 83 TYR A CA 1
ATOM 650 C C . TYR A 1 83 ? 12.231 16.426 -11.391 1.00 85.06 83 TYR A C 1
ATOM 652 O O . TYR A 1 83 ? 13.342 16.695 -11.835 1.00 85.06 83 TYR A O 1
ATOM 660 N N . GLY A 1 84 ? 11.146 16.368 -12.171 1.00 85.25 84 GLY A N 1
ATOM 661 C CA . GLY A 1 84 ? 11.143 16.751 -13.591 1.00 85.25 84 GLY A CA 1
ATOM 662 C C . GLY A 1 84 ? 10.392 15.790 -14.513 1.00 85.25 84 GLY A C 1
ATOM 663 O O . GLY A 1 84 ? 9.832 16.225 -15.512 1.00 85.25 84 GLY A O 1
ATOM 664 N N . SER A 1 85 ? 10.318 14.503 -14.166 1.00 90.19 85 SER A N 1
ATOM 665 C CA . SER A 1 85 ? 9.482 13.536 -14.900 1.00 90.19 85 SER A CA 1
ATOM 666 C C . SER A 1 85 ? 8.009 13.603 -14.465 1.00 90.19 85 SER A C 1
ATOM 668 O O . SER A 1 85 ? 7.738 14.022 -13.331 1.00 90.19 85 SER A O 1
ATOM 670 N N . PRO A 1 86 ? 7.051 13.172 -15.314 1.00 92.38 86 PRO A N 1
ATOM 671 C CA . PRO A 1 86 ? 5.637 13.109 -14.951 1.00 92.38 86 PRO A CA 1
ATOM 672 C C . PRO A 1 86 ? 5.422 12.337 -13.648 1.00 92.38 86 PRO A C 1
ATOM 674 O O . PRO A 1 86 ? 5.984 11.258 -13.471 1.00 92.38 86 PRO A O 1
ATOM 677 N N . ILE A 1 87 ? 4.590 12.861 -12.742 1.00 92.56 87 ILE A N 1
ATOM 678 C CA . ILE A 1 87 ? 4.415 12.275 -11.402 1.00 92.56 87 ILE A CA 1
ATOM 679 C C . ILE A 1 87 ? 3.993 10.803 -11.452 1.00 92.56 87 ILE A C 1
ATOM 681 O O . ILE A 1 87 ? 4.505 9.996 -10.685 1.00 92.56 87 ILE A O 1
ATOM 685 N N . ALA A 1 88 ? 3.146 10.442 -12.417 1.00 93.81 88 ALA A N 1
ATOM 686 C CA . ALA A 1 88 ? 2.703 9.072 -12.617 1.00 93.81 88 ALA A CA 1
ATOM 687 C C . ALA A 1 88 ? 3.883 8.125 -12.900 1.00 93.81 88 ALA A C 1
ATOM 689 O O . ALA A 1 88 ? 3.985 7.074 -12.280 1.00 93.81 88 ALA A O 1
ATOM 690 N N . ASP A 1 89 ? 4.826 8.522 -13.754 1.00 95.38 89 ASP A N 1
ATOM 691 C CA . ASP A 1 89 ? 5.995 7.706 -14.097 1.00 95.38 89 ASP A CA 1
ATOM 692 C C . ASP A 1 89 ? 6.932 7.551 -12.886 1.00 95.38 89 ASP A C 1
ATOM 694 O O . ASP A 1 89 ? 7.485 6.479 -12.650 1.00 95.38 89 ASP A O 1
ATOM 698 N N . ARG A 1 90 ? 7.057 8.602 -12.066 1.00 95.31 90 ARG A N 1
ATOM 699 C CA . ARG A 1 90 ? 7.845 8.588 -10.821 1.00 95.31 90 ARG A CA 1
ATOM 700 C C . ARG A 1 90 ? 7.229 7.659 -9.772 1.00 95.31 90 ARG A C 1
ATOM 702 O O . ARG A 1 90 ? 7.956 6.925 -9.103 1.00 95.31 90 ARG A O 1
ATOM 709 N N . THR A 1 91 ? 5.900 7.658 -9.660 1.00 96.06 91 THR A N 1
ATOM 710 C CA . THR A 1 91 ? 5.139 6.730 -8.815 1.00 96.06 91 THR A CA 1
ATOM 711 C C . THR A 1 91 ? 5.334 5.285 -9.266 1.00 96.06 91 THR A C 1
ATOM 713 O O . THR A 1 91 ? 5.659 4.424 -8.449 1.00 96.06 91 THR A O 1
ATOM 716 N N . GLU A 1 92 ? 5.193 5.008 -10.566 1.00 96.94 92 GLU A N 1
ATOM 717 C CA . GLU A 1 92 ? 5.408 3.661 -11.106 1.00 96.94 92 GLU A CA 1
ATOM 718 C C . GLU A 1 92 ? 6.856 3.201 -10.913 1.00 96.94 92 GLU A C 1
ATOM 720 O O . GLU A 1 92 ? 7.088 2.061 -10.512 1.00 96.94 92 GLU A O 1
ATOM 725 N N . ALA A 1 93 ? 7.834 4.089 -11.109 1.00 97.19 93 ALA A N 1
ATOM 726 C CA . ALA A 1 93 ? 9.237 3.780 -10.872 1.00 97.19 93 ALA A CA 1
ATOM 727 C C . ALA A 1 93 ? 9.505 3.386 -9.412 1.00 97.19 93 ALA A C 1
ATOM 729 O O . ALA A 1 93 ? 10.171 2.382 -9.168 1.00 97.19 93 ALA A O 1
ATOM 730 N N . ALA A 1 94 ? 8.930 4.110 -8.444 1.00 97.25 94 ALA A N 1
ATOM 731 C CA . ALA A 1 94 ? 9.032 3.774 -7.025 1.00 97.25 94 ALA A CA 1
ATOM 732 C C . ALA A 1 94 ? 8.419 2.395 -6.711 1.00 97.25 94 ALA A C 1
ATOM 734 O O . ALA A 1 94 ? 9.020 1.591 -5.994 1.00 97.25 94 ALA A O 1
ATOM 735 N N . LEU A 1 95 ? 7.251 2.083 -7.286 1.00 98.06 95 LEU A N 1
ATOM 736 C CA . LEU A 1 95 ? 6.592 0.785 -7.108 1.00 98.06 95 LEU A CA 1
ATOM 737 C C . LEU A 1 95 ? 7.412 -0.365 -7.702 1.00 98.06 95 LEU A C 1
ATOM 739 O O . LEU A 1 95 ? 7.567 -1.397 -7.049 1.00 98.06 95 LEU A O 1
ATOM 743 N N . VAL A 1 96 ? 7.970 -0.200 -8.900 1.00 97.94 96 VAL A N 1
ATOM 744 C CA . VAL A 1 96 ? 8.823 -1.224 -9.517 1.00 97.94 96 VAL A CA 1
ATOM 745 C C . VAL A 1 96 ? 10.123 -1.386 -8.725 1.00 97.94 96 VAL A C 1
ATOM 747 O O . VAL A 1 96 ? 10.499 -2.513 -8.404 1.00 97.94 96 VAL A O 1
ATOM 750 N N . LEU A 1 97 ? 10.755 -0.284 -8.306 1.00 97.94 97 LEU A N 1
ATOM 751 C CA . LEU A 1 97 ? 11.968 -0.306 -7.483 1.00 97.94 97 LEU A CA 1
ATOM 752 C C . LEU A 1 97 ? 11.745 -1.026 -6.146 1.00 97.94 97 LEU A C 1
ATOM 754 O O . LEU A 1 97 ? 12.623 -1.756 -5.690 1.00 97.94 97 LEU A O 1
ATOM 758 N N . SER A 1 98 ? 10.561 -0.892 -5.540 1.00 98.44 98 SER A N 1
ATOM 759 C CA . SER A 1 98 ? 10.215 -1.622 -4.313 1.00 98.44 98 SER A CA 1
ATOM 760 C C . SER A 1 98 ? 10.224 -3.147 -4.484 1.00 98.44 98 SER A C 1
ATOM 762 O O . SER A 1 98 ? 10.500 -3.876 -3.534 1.00 98.44 98 SER A O 1
ATOM 764 N N . LEU A 1 99 ? 9.958 -3.638 -5.699 1.00 97.75 99 LEU A N 1
ATOM 765 C CA . LEU A 1 99 ? 9.915 -5.065 -6.018 1.00 97.75 99 LEU A CA 1
ATOM 766 C C . LEU A 1 99 ? 11.282 -5.623 -6.424 1.00 97.75 99 LEU A C 1
ATOM 768 O O . LEU A 1 99 ? 11.541 -6.805 -6.193 1.00 97.75 99 LEU A O 1
ATOM 772 N N . THR A 1 100 ? 12.124 -4.798 -7.050 1.00 97.75 100 THR A N 1
ATOM 773 C CA . THR A 1 100 ? 13.373 -5.224 -7.705 1.00 97.75 100 THR A CA 1
ATOM 774 C C . THR A 1 100 ? 14.628 -4.799 -6.950 1.00 97.75 100 THR A C 1
ATOM 776 O O . THR A 1 100 ? 15.666 -5.438 -7.060 1.00 97.75 100 THR A O 1
ATOM 779 N N . SER A 1 101 ? 14.556 -3.725 -6.167 1.00 98.00 101 SER A N 1
ATOM 780 C CA . SER A 1 101 ? 15.663 -3.159 -5.388 1.00 98.00 101 SER A CA 1
ATOM 781 C C . SER A 1 101 ? 15.168 -2.649 -4.023 1.00 98.00 101 SER A C 1
ATOM 783 O O . SER A 1 101 ? 15.341 -1.471 -3.694 1.00 98.00 101 SER A O 1
ATOM 785 N N . PRO A 1 102 ? 14.582 -3.525 -3.180 1.00 98.12 102 PRO A N 1
ATOM 786 C CA . PRO A 1 102 ? 13.870 -3.128 -1.962 1.00 98.12 102 PRO A CA 1
ATOM 787 C C . PRO A 1 102 ? 14.738 -2.353 -0.964 1.00 98.12 102 PRO A C 1
ATOM 789 O O . PRO A 1 102 ? 14.270 -1.403 -0.346 1.00 98.12 102 PRO A O 1
ATOM 792 N N . ARG A 1 103 ? 16.030 -2.692 -0.840 1.00 97.50 103 ARG A N 1
ATOM 793 C CA . ARG A 1 103 ? 16.965 -1.972 0.045 1.00 97.50 103 ARG A CA 1
ATOM 794 C C . ARG A 1 103 ? 17.170 -0.512 -0.365 1.00 97.50 103 ARG A C 1
ATOM 796 O O . ARG A 1 103 ? 17.230 0.348 0.507 1.00 97.50 103 ARG A O 1
ATOM 803 N N . LEU A 1 104 ? 17.259 -0.250 -1.670 1.00 97.06 104 LEU A N 1
ATOM 804 C CA . LEU A 1 104 ? 17.378 1.109 -2.203 1.00 97.06 104 LEU A CA 1
ATOM 805 C C . LEU A 1 104 ? 16.054 1.862 -2.039 1.00 97.06 104 LEU A C 1
ATOM 807 O O . LEU A 1 104 ? 16.034 2.980 -1.541 1.00 97.06 104 LEU A O 1
ATOM 811 N N . PHE A 1 105 ? 14.931 1.204 -2.339 1.00 97.88 105 PHE A N 1
ATOM 812 C CA . PHE A 1 105 ? 13.615 1.779 -2.075 1.00 97.88 105 PHE A CA 1
ATOM 813 C C . PHE A 1 105 ? 13.454 2.193 -0.602 1.00 97.88 105 PHE A C 1
ATOM 815 O O . PHE A 1 105 ? 13.021 3.310 -0.330 1.00 97.88 105 PHE A O 1
ATOM 822 N N . PHE A 1 106 ? 13.848 1.344 0.355 1.00 97.50 106 PHE A N 1
ATOM 823 C CA . PHE A 1 106 ? 13.774 1.677 1.778 1.00 97.50 106 PHE A CA 1
ATOM 824 C C . PHE A 1 106 ? 14.586 2.918 2.144 1.00 97.50 106 PHE A C 1
ATOM 826 O O . PHE A 1 106 ? 14.080 3.747 2.900 1.00 97.50 106 PHE A O 1
ATOM 833 N N . SER A 1 107 ? 15.813 3.075 1.631 1.00 95.25 107 SER A N 1
ATOM 834 C CA . SER A 1 107 ? 16.644 4.235 1.982 1.00 95.25 107 SER A CA 1
ATOM 835 C C . SER A 1 107 ? 16.011 5.561 1.570 1.00 95.25 107 SER A C 1
ATOM 837 O O . SER A 1 107 ? 16.141 6.546 2.297 1.00 95.25 107 SER A O 1
ATOM 839 N N . ASP A 1 108 ? 15.292 5.572 0.448 1.00 94.19 108 ASP A N 1
ATOM 840 C CA . ASP A 1 108 ? 14.659 6.777 -0.081 1.00 94.19 108 ASP A CA 1
ATOM 841 C C . ASP A 1 108 ? 13.246 6.997 0.464 1.00 94.19 108 ASP A C 1
ATOM 843 O O . ASP A 1 108 ? 12.899 8.116 0.842 1.00 94.19 108 ASP A O 1
ATOM 847 N N . ALA A 1 109 ? 12.431 5.941 0.548 1.00 95.38 109 ALA A N 1
ATOM 848 C CA . ALA A 1 109 ? 11.039 6.029 0.985 1.00 95.38 109 ALA A CA 1
ATOM 849 C C . ALA A 1 109 ? 10.905 6.266 2.495 1.00 95.38 109 ALA A C 1
ATOM 851 O O . ALA A 1 109 ? 10.017 7.006 2.920 1.00 95.38 109 ALA A O 1
ATOM 852 N N . LYS A 1 110 ? 11.796 5.688 3.315 1.00 95.62 110 LYS A N 1
ATOM 853 C CA . LYS A 1 110 ? 11.745 5.805 4.781 1.00 95.62 110 LYS A CA 1
ATOM 854 C C . LYS A 1 110 ? 11.701 7.262 5.262 1.00 95.62 110 LYS A C 1
ATOM 856 O O . LYS A 1 110 ? 10.729 7.625 5.919 1.00 95.62 110 LYS A O 1
ATOM 861 N N . PRO A 1 111 ? 12.663 8.140 4.917 1.00 92.81 111 PRO A N 1
ATOM 862 C CA . PRO A 1 111 ? 12.638 9.518 5.405 1.00 92.81 111 PRO A CA 1
ATOM 863 C C . PRO A 1 111 ? 11.444 10.342 4.893 1.00 92.81 111 PRO A C 1
ATOM 865 O O . PRO A 1 111 ? 11.104 11.359 5.506 1.00 92.81 111 PRO A O 1
ATOM 868 N N . ILE A 1 112 ? 10.813 9.916 3.791 1.00 93.06 112 ILE A N 1
ATOM 869 C CA . ILE A 1 112 ? 9.595 10.528 3.250 1.00 93.06 112 ILE A CA 1
ATOM 870 C C . ILE A 1 112 ? 8.395 10.133 4.118 1.00 93.06 112 ILE A C 1
ATOM 872 O O . ILE A 1 112 ? 7.708 11.017 4.631 1.00 93.06 112 ILE A O 1
ATOM 876 N N . LEU A 1 113 ? 8.177 8.835 4.346 1.00 94.50 113 LEU A N 1
ATOM 877 C CA . LEU A 1 113 ? 7.066 8.319 5.160 1.00 94.50 113 LEU A CA 1
ATOM 878 C C . LEU A 1 113 ? 7.181 8.727 6.638 1.00 94.50 113 LEU A C 1
ATOM 880 O O . LEU A 1 113 ? 6.183 9.037 7.285 1.00 94.50 113 LEU A O 1
ATOM 884 N N . GLU A 1 114 ? 8.401 8.817 7.168 1.00 93.88 114 GLU A N 1
ATOM 885 C CA . GLU A 1 114 ? 8.644 9.284 8.539 1.00 93.88 114 GLU A CA 1
ATOM 886 C C . GLU A 1 114 ? 8.571 10.812 8.680 1.00 93.88 114 GLU A C 1
ATOM 888 O O . GLU A 1 114 ? 8.591 11.330 9.796 1.00 93.88 114 GLU A O 1
ATOM 893 N N . ARG A 1 115 ? 8.511 11.551 7.562 1.00 91.50 115 ARG A N 1
ATOM 894 C CA . ARG A 1 115 ? 8.580 13.023 7.520 1.00 91.50 115 ARG A CA 1
ATOM 895 C C . ARG A 1 115 ? 9.828 13.607 8.197 1.00 91.50 115 ARG A C 1
ATOM 897 O O . ARG A 1 115 ? 9.797 14.728 8.702 1.00 91.50 115 ARG A O 1
ATOM 904 N N . THR A 1 116 ? 10.947 12.881 8.169 1.00 85.44 116 THR A N 1
ATOM 905 C CA . THR A 1 116 ? 12.227 13.314 8.761 1.00 85.44 116 THR A CA 1
ATOM 906 C C . THR A 1 116 ? 13.084 14.127 7.791 1.00 85.44 116 THR A C 1
ATOM 908 O O . THR A 1 116 ? 13.868 14.969 8.225 1.00 85.44 116 THR A O 1
ATOM 911 N N . LYS A 1 117 ? 12.917 13.939 6.473 1.00 72.00 117 LYS A N 1
ATOM 912 C CA . LYS A 1 117 ? 13.546 14.780 5.438 1.00 72.00 117 LYS A CA 1
ATOM 913 C C . LYS A 1 117 ? 12.531 15.167 4.371 1.00 72.00 117 LYS A C 1
ATOM 915 O O . LYS A 1 117 ? 12.439 14.541 3.317 1.00 72.00 117 LYS A O 1
ATOM 920 N N . VAL A 1 118 ? 11.780 16.234 4.633 1.00 64.44 118 VAL A N 1
ATOM 921 C CA . VAL A 1 118 ? 10.842 16.790 3.651 1.00 64.44 118 VAL A CA 1
ATOM 922 C C . VAL A 1 118 ? 11.641 17.564 2.601 1.00 64.44 118 VAL A C 1
ATOM 924 O O . VAL A 1 118 ? 12.041 18.709 2.815 1.00 64.44 118 VAL A O 1
ATOM 927 N N . LYS A 1 119 ? 11.924 16.924 1.461 1.00 66.25 119 LYS A N 1
ATOM 928 C CA . LYS A 1 119 ? 12.457 17.632 0.290 1.00 66.25 119 LYS A CA 1
ATOM 929 C C . LYS A 1 119 ? 11.392 18.627 -0.185 1.00 66.25 119 LYS A C 1
ATOM 931 O O . LYS A 1 119 ? 10.222 18.271 -0.277 1.00 66.25 119 LYS A O 1
ATOM 936 N N . ARG A 1 120 ? 11.783 19.862 -0.516 1.00 70.88 120 ARG A N 1
ATOM 937 C CA . ARG A 1 120 ? 10.888 20.880 -1.105 1.00 70.88 120 ARG A CA 1
ATOM 938 C C . ARG A 1 120 ? 10.615 20.584 -2.587 1.00 70.88 120 ARG A C 1
ATOM 940 O O . ARG A 1 120 ? 10.925 21.395 -3.450 1.00 70.88 120 ARG A O 1
ATOM 947 N N . GLN A 1 121 ? 10.112 19.392 -2.885 1.00 78.31 121 GLN A N 1
ATOM 948 C CA . GLN A 1 121 ? 9.770 18.958 -4.236 1.00 78.31 121 GLN A CA 1
ATOM 949 C C . GLN A 1 121 ? 8.519 18.085 -4.199 1.00 78.31 121 GLN A C 1
ATOM 951 O O . GLN A 1 121 ? 8.277 17.400 -3.207 1.00 78.31 121 GLN A O 1
ATOM 956 N N . THR A 1 122 ? 7.769 18.055 -5.298 1.00 81.44 122 THR A N 1
ATOM 957 C CA . THR A 1 122 ? 6.680 17.089 -5.469 1.00 81.44 122 THR A CA 1
ATOM 958 C C . THR A 1 122 ? 7.266 15.679 -5.500 1.00 81.44 122 THR A C 1
ATOM 960 O O . THR A 1 122 ? 8.186 15.395 -6.279 1.00 81.44 122 THR A O 1
ATOM 963 N N . LEU A 1 123 ? 6.760 14.808 -4.638 1.00 85.25 123 LEU A N 1
ATOM 964 C CA . LEU A 1 123 ? 7.113 13.393 -4.529 1.00 85.25 123 LEU A CA 1
ATOM 965 C C . LEU A 1 123 ? 5.888 12.546 -4.898 1.00 85.25 123 LEU A C 1
ATOM 967 O O . LEU A 1 123 ? 4.786 13.094 -4.882 1.00 85.25 123 LEU A O 1
ATOM 971 N N . PRO A 1 124 ? 6.060 11.255 -5.244 1.00 90.31 124 PRO A N 1
ATOM 972 C CA . PRO A 1 124 ? 4.932 10.333 -5.354 1.00 90.31 124 PRO A CA 1
ATOM 973 C C . PRO A 1 124 ? 4.047 10.378 -4.109 1.00 90.31 124 PRO A C 1
ATOM 975 O O . PRO A 1 124 ? 4.577 10.493 -3.000 1.00 90.31 124 PRO A O 1
ATOM 978 N N . ASP A 1 125 ? 2.733 10.249 -4.298 1.00 91.75 125 ASP A N 1
ATOM 979 C CA . ASP A 1 125 ? 1.782 10.302 -3.188 1.00 91.75 125 ASP A CA 1
ATOM 980 C C . ASP A 1 125 ? 2.083 9.203 -2.164 1.00 91.75 125 ASP A C 1
ATOM 982 O O . ASP A 1 125 ? 2.440 8.066 -2.509 1.00 91.75 125 ASP A O 1
ATOM 986 N N . ASP A 1 126 ? 1.908 9.536 -0.886 1.00 94.31 126 ASP A N 1
ATOM 987 C CA . ASP A 1 126 ? 2.284 8.658 0.220 1.00 94.31 126 ASP A CA 1
ATOM 988 C C . ASP A 1 126 ? 1.602 7.286 0.140 1.00 94.31 126 ASP A C 1
ATOM 990 O O . ASP A 1 126 ? 2.198 6.285 0.531 1.00 94.31 126 ASP A O 1
ATOM 994 N N . GLU A 1 127 ? 0.374 7.199 -0.387 1.00 95.62 127 GLU A N 1
ATOM 995 C CA . GLU A 1 127 ? -0.347 5.925 -0.488 1.00 95.62 127 GLU A CA 1
ATOM 996 C C . GLU A 1 127 ? 0.380 4.908 -1.377 1.00 95.62 127 GLU A C 1
ATOM 998 O O . GLU A 1 127 ? 0.408 3.708 -1.078 1.00 95.62 127 GLU A O 1
ATOM 1003 N N . PHE A 1 128 ? 1.045 5.381 -2.433 1.00 96.12 128 PHE A N 1
ATOM 1004 C CA . PHE A 1 128 ? 1.844 4.529 -3.302 1.00 96.12 128 PHE A CA 1
ATOM 1005 C C . PHE A 1 128 ? 3.174 4.170 -2.651 1.00 96.12 128 PHE A C 1
ATOM 1007 O O . PHE A 1 128 ? 3.647 3.047 -2.824 1.00 96.12 128 PHE A O 1
ATOM 1014 N N . LEU A 1 129 ? 3.752 5.069 -1.850 1.00 96.56 129 LEU A N 1
ATOM 1015 C CA . LEU A 1 129 ? 4.949 4.765 -1.067 1.00 96.56 129 LEU A CA 1
ATOM 1016 C C . LEU A 1 129 ? 4.663 3.734 0.028 1.00 96.56 129 LEU A C 1
ATOM 1018 O O . LEU A 1 129 ? 5.468 2.828 0.219 1.00 96.56 129 LEU A O 1
ATOM 1022 N N . VAL A 1 130 ? 3.499 3.791 0.681 1.00 97.94 130 VAL A N 1
ATOM 1023 C CA . VAL A 1 130 ? 3.026 2.757 1.619 1.00 97.94 130 VAL A CA 1
ATOM 1024 C C . VAL A 1 130 ? 2.870 1.416 0.906 1.00 97.94 130 VAL A C 1
ATOM 1026 O O . VAL A 1 130 ? 3.335 0.388 1.400 1.00 97.94 130 VAL A O 1
ATOM 1029 N N . ARG A 1 131 ? 2.267 1.407 -0.289 1.00 97.62 131 ARG A N 1
ATOM 1030 C CA . ARG A 1 131 ? 2.154 0.190 -1.103 1.00 97.62 131 ARG A CA 1
ATOM 1031 C C . ARG A 1 131 ? 3.527 -0.374 -1.482 1.00 97.62 131 ARG A C 1
ATOM 1033 O O . ARG A 1 131 ? 3.740 -1.578 -1.355 1.00 97.62 131 ARG A O 1
ATOM 1040 N N . GLY A 1 132 ? 4.450 0.482 -1.917 1.00 98.00 132 GLY A N 1
ATOM 1041 C CA . GLY A 1 132 ? 5.834 0.104 -2.197 1.00 98.00 132 GLY A CA 1
ATOM 1042 C C . GLY A 1 132 ? 6.548 -0.433 -0.954 1.00 98.00 132 GLY A C 1
ATOM 1043 O O . GLY A 1 132 ? 7.222 -1.454 -1.027 1.00 98.00 132 GLY A O 1
ATOM 1044 N N . TRP A 1 133 ? 6.328 0.170 0.214 1.00 98.50 133 TRP A N 1
ATOM 1045 C CA . TRP A 1 133 ? 6.901 -0.293 1.478 1.00 98.50 133 TRP A CA 1
ATOM 1046 C C . TRP A 1 133 ? 6.483 -1.725 1.803 1.00 98.50 133 TRP A C 1
ATOM 1048 O O . TRP A 1 133 ? 7.332 -2.568 2.082 1.00 98.50 133 TRP A O 1
ATOM 1058 N N . ILE A 1 134 ? 5.188 -2.030 1.681 1.00 98.12 134 ILE A N 1
ATOM 1059 C CA . ILE A 1 134 ? 4.667 -3.388 1.875 1.00 98.12 134 ILE A CA 1
ATOM 1060 C C . ILE A 1 134 ? 5.304 -4.359 0.873 1.00 98.12 134 ILE A C 1
ATOM 1062 O O . ILE A 1 134 ? 5.761 -5.427 1.272 1.00 98.12 134 ILE A O 1
ATOM 1066 N N . ASN A 1 135 ? 5.377 -3.992 -0.411 1.00 97.44 135 ASN A N 1
ATOM 1067 C CA . ASN A 1 135 ? 6.016 -4.823 -1.436 1.00 97.44 135 ASN A CA 1
ATOM 1068 C C . ASN A 1 135 ? 7.480 -5.139 -1.092 1.00 97.44 135 ASN A C 1
ATOM 1070 O O . ASN A 1 135 ? 7.894 -6.296 -1.177 1.00 97.44 135 ASN A O 1
ATOM 1074 N N . ALA A 1 136 ? 8.248 -4.124 -0.691 1.00 98.44 136 ALA A N 1
ATOM 1075 C CA . ALA A 1 136 ? 9.653 -4.268 -0.335 1.00 98.44 136 ALA A CA 1
ATOM 1076 C C . ALA A 1 136 ? 9.835 -5.163 0.900 1.00 98.44 136 ALA A C 1
ATOM 1078 O O . ALA A 1 136 ? 10.659 -6.074 0.868 1.00 98.44 136 ALA A O 1
ATOM 1079 N N . CYS A 1 137 ? 9.011 -4.976 1.936 1.00 98.31 137 CYS A N 1
ATOM 1080 C CA . CYS A 1 137 ? 8.977 -5.825 3.129 1.00 98.31 137 CYS A CA 1
ATOM 1081 C C . CYS A 1 137 ? 8.697 -7.294 2.785 1.00 98.31 137 CYS A C 1
ATOM 1083 O O . CYS A 1 137 ? 9.443 -8.178 3.199 1.00 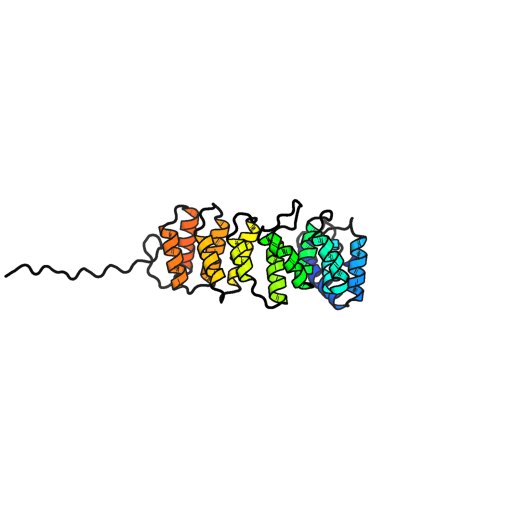98.31 137 CYS A O 1
ATOM 1085 N N . LEU A 1 138 ? 7.689 -7.563 1.947 1.00 96.06 138 LEU A N 1
ATOM 1086 C CA . LEU A 1 138 ? 7.379 -8.924 1.492 1.00 96.06 138 LEU A CA 1
ATOM 1087 C C . LEU A 1 138 ? 8.531 -9.552 0.692 1.00 96.06 138 LEU A C 1
ATOM 1089 O O . LEU A 1 138 ? 8.744 -10.759 0.770 1.00 96.06 138 LEU A O 1
ATOM 1093 N N . LYS A 1 139 ? 9.288 -8.751 -0.067 1.00 96.56 139 LYS A N 1
ATOM 1094 C CA . LYS A 1 139 ? 10.460 -9.222 -0.818 1.00 96.56 139 LYS A CA 1
ATOM 1095 C C . LYS A 1 139 ? 11.668 -9.515 0.065 1.00 96.56 139 LYS A C 1
ATOM 1097 O O . LYS A 1 139 ? 12.438 -10.409 -0.274 1.00 96.56 139 LYS A O 1
ATOM 1102 N N . THR A 1 140 ? 11.854 -8.777 1.157 1.00 97.31 140 THR A N 1
ATOM 1103 C CA . THR A 1 140 ? 13.001 -8.957 2.063 1.00 97.31 140 THR A CA 1
ATOM 1104 C C . THR A 1 140 ? 12.695 -9.815 3.287 1.00 97.31 140 THR A C 1
ATOM 1106 O O . THR A 1 140 ? 13.621 -10.147 4.024 1.00 97.31 140 THR A O 1
ATOM 1109 N N . GLY A 1 141 ? 11.431 -10.188 3.505 1.00 95.81 141 GLY A N 1
ATOM 1110 C CA . GLY A 1 141 ? 10.986 -10.886 4.713 1.00 95.81 141 GLY A CA 1
ATOM 1111 C C . GLY A 1 141 ? 10.944 -9.989 5.956 1.00 95.81 141 GLY A C 1
ATOM 1112 O O . GLY A 1 141 ? 10.888 -10.495 7.072 1.00 95.81 141 GLY A O 1
ATOM 1113 N N . GLU A 1 142 ? 10.997 -8.667 5.783 1.00 96.56 142 GLU A N 1
ATOM 1114 C CA . GLU A 1 142 ? 10.859 -7.705 6.878 1.00 96.56 142 GLU A CA 1
ATOM 1115 C C . GLU A 1 142 ? 9.388 -7.452 7.201 1.00 96.56 142 GLU A C 1
ATOM 1117 O O . GLU A 1 142 ? 8.525 -7.512 6.326 1.00 96.56 142 GLU A O 1
ATOM 1122 N N . SER A 1 143 ? 9.098 -7.106 8.456 1.00 97.12 143 SER A N 1
ATOM 1123 C CA . SER A 1 143 ? 7.753 -6.671 8.819 1.00 97.12 143 SER A CA 1
ATOM 1124 C C . SER A 1 143 ? 7.464 -5.260 8.287 1.00 97.12 143 SER A C 1
ATOM 1126 O O . SER A 1 143 ? 8.258 -4.340 8.520 1.00 97.12 143 SER A O 1
ATOM 1128 N N . PRO A 1 144 ? 6.306 -5.037 7.638 1.00 98.00 144 PRO A N 1
ATOM 1129 C CA . PRO A 1 144 ? 5.853 -3.694 7.303 1.00 98.00 144 PRO A CA 1
ATOM 1130 C C . PRO A 1 144 ? 5.210 -2.961 8.492 1.00 98.00 144 PRO A C 1
ATOM 1132 O O . PRO A 1 144 ? 5.086 -1.736 8.446 1.00 98.00 144 PRO A O 1
ATOM 1135 N N . VAL A 1 145 ? 4.793 -3.667 9.548 1.00 98.12 145 VA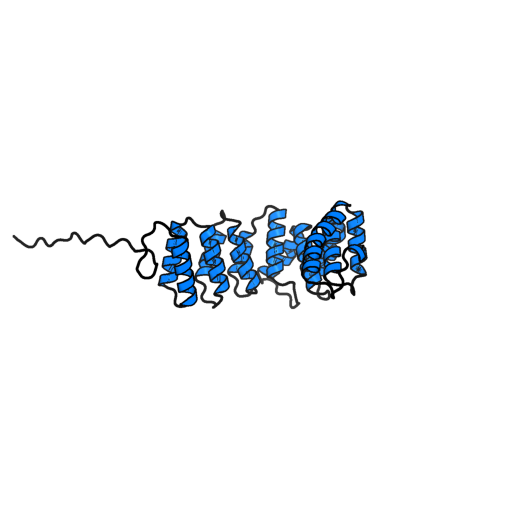L A N 1
ATOM 1136 C CA . VAL A 1 145 ? 3.885 -3.139 10.580 1.00 98.12 145 VAL A CA 1
ATOM 1137 C C . VAL A 1 145 ? 4.439 -1.928 11.330 1.00 98.12 145 VAL A C 1
ATOM 1139 O O . VAL A 1 145 ? 3.667 -0.986 11.500 1.00 98.12 145 VAL A O 1
ATOM 1142 N N . PRO A 1 146 ? 5.727 -1.848 11.725 1.00 97.94 146 PRO A N 1
ATOM 1143 C CA . PRO A 1 146 ? 6.239 -0.657 12.406 1.00 97.94 146 PRO A CA 1
ATOM 1144 C C . PRO A 1 146 ? 6.050 0.631 11.593 1.00 97.94 146 PRO A C 1
ATOM 1146 O O . PRO A 1 146 ? 5.619 1.648 12.135 1.00 97.94 146 PRO A O 1
ATOM 1149 N N . MET A 1 147 ? 6.302 0.576 10.281 1.00 98.31 147 MET A N 1
ATOM 1150 C CA . MET A 1 147 ? 6.090 1.724 9.398 1.00 98.31 147 MET A CA 1
ATOM 1151 C C . MET A 1 147 ? 4.600 1.985 9.171 1.00 98.31 147 MET A C 1
ATOM 1153 O O . MET A 1 147 ? 4.185 3.136 9.193 1.00 98.31 147 MET A O 1
ATOM 1157 N N . LEU A 1 148 ? 3.773 0.948 8.987 1.00 98.50 148 LEU A N 1
ATOM 1158 C CA . LEU A 1 148 ? 2.324 1.133 8.829 1.00 98.50 148 LEU A CA 1
ATOM 1159 C C . LEU A 1 148 ? 1.688 1.769 10.075 1.00 98.50 148 LEU A C 1
ATOM 1161 O O . LEU A 1 148 ? 0.867 2.674 9.947 1.00 98.50 148 LEU A O 1
ATOM 1165 N N . ALA A 1 149 ? 2.101 1.347 11.270 1.00 98.19 149 ALA A N 1
ATOM 1166 C CA . ALA A 1 149 ? 1.680 1.932 12.538 1.00 98.19 149 ALA A CA 1
ATOM 1167 C C . ALA A 1 149 ? 2.060 3.418 12.620 1.00 98.19 149 ALA A C 1
ATOM 1169 O O . ALA A 1 149 ? 1.221 4.267 12.931 1.00 98.19 149 ALA A O 1
ATOM 1170 N N . GLN A 1 150 ? 3.309 3.748 12.280 1.00 97.50 150 GLN A N 1
ATOM 1171 C CA . GLN A 1 150 ? 3.761 5.135 12.214 1.00 97.50 150 GLN A CA 1
ATOM 1172 C C . GLN A 1 150 ? 2.959 5.946 11.192 1.00 97.50 150 GLN A C 1
ATOM 1174 O O . GLN A 1 150 ? 2.507 7.041 11.505 1.00 97.50 150 GLN A O 1
ATOM 1179 N N . VAL A 1 151 ? 2.746 5.413 9.989 1.00 97.81 151 VAL A N 1
ATOM 1180 C CA . VAL A 1 151 ? 1.995 6.093 8.930 1.00 97.81 151 VAL A CA 1
ATOM 1181 C C . VAL A 1 151 ? 0.554 6.363 9.358 1.00 97.81 151 VAL A C 1
ATOM 1183 O O . VAL A 1 151 ? 0.098 7.499 9.267 1.00 97.81 151 VAL A O 1
ATOM 1186 N N . ALA A 1 152 ? -0.161 5.355 9.863 1.00 97.56 152 ALA A N 1
ATOM 1187 C CA . ALA A 1 152 ? -1.562 5.493 10.262 1.00 97.56 152 ALA A CA 1
ATOM 1188 C C . ALA A 1 152 ? -1.752 6.577 11.339 1.00 97.56 152 ALA A C 1
ATOM 1190 O O . ALA A 1 152 ? -2.686 7.378 11.269 1.00 97.56 152 ALA A O 1
ATOM 1191 N N . THR A 1 153 ? -0.819 6.660 12.289 1.00 96.31 153 THR A N 1
ATOM 1192 C CA . THR A 1 153 ? -0.855 7.615 13.409 1.00 96.31 153 THR A CA 1
ATOM 1193 C C . THR A 1 153 ? -0.247 8.989 13.090 1.00 96.31 153 THR A C 1
ATOM 1195 O O . THR A 1 153 ? -0.336 9.907 13.905 1.00 96.31 153 THR A O 1
ATOM 1198 N N . ASN A 1 154 ? 0.356 9.184 11.912 1.00 94.56 154 ASN A N 1
ATOM 1199 C CA . ASN A 1 154 ? 1.023 10.437 11.562 1.00 94.56 154 ASN A CA 1
ATOM 1200 C C . ASN A 1 154 ? 0.074 11.422 10.861 1.00 94.56 154 ASN A C 1
ATOM 1202 O O . ASN A 1 154 ? -0.149 11.341 9.654 1.00 94.56 154 ASN A O 1
ATOM 1206 N N . LEU A 1 155 ? -0.405 12.423 11.607 1.00 91.75 155 LEU A N 1
ATOM 1207 C CA . LEU A 1 155 ? -1.282 13.498 11.112 1.00 91.75 155 LEU A CA 1
ATOM 1208 C C . LEU A 1 155 ? -0.667 14.372 9.997 1.00 91.75 155 LEU A C 1
ATOM 1210 O O . LEU A 1 155 ? -1.377 15.170 9.394 1.00 91.75 155 LEU A O 1
ATOM 1214 N N . ARG A 1 156 ? 0.646 14.272 9.738 1.00 91.56 156 ARG A N 1
ATOM 1215 C CA . ARG A 1 156 ? 1.337 15.013 8.663 1.00 91.56 156 ARG A CA 1
ATOM 1216 C C . ARG A 1 156 ? 1.363 14.267 7.324 1.00 91.56 156 ARG A C 1
ATOM 1218 O O . ARG A 1 156 ? 1.961 14.772 6.371 1.00 91.56 156 ARG A O 1
ATOM 1225 N N . LEU A 1 157 ? 0.830 13.049 7.281 1.00 92.31 157 LEU A N 1
ATOM 1226 C CA . LEU A 1 157 ? 0.682 12.269 6.056 1.00 92.31 157 LEU A CA 1
ATOM 1227 C C . LEU A 1 157 ? -0.710 12.447 5.475 1.00 92.31 157 LEU A C 1
ATOM 1229 O O . LEU A 1 157 ? -1.671 12.712 6.202 1.00 92.31 157 LEU A O 1
ATOM 1233 N N . ASP A 1 158 ? -0.806 12.247 4.167 1.00 91.50 158 ASP A N 1
ATOM 1234 C CA . ASP A 1 158 ? -2.075 12.382 3.468 1.00 91.50 158 ASP A CA 1
ATOM 1235 C C . ASP A 1 158 ? -3.071 11.305 3.936 1.00 91.50 158 ASP A C 1
ATOM 1237 O O . ASP A 1 158 ? -2.682 10.140 4.113 1.00 91.50 158 ASP A O 1
ATOM 1241 N N . PRO A 1 159 ? -4.367 11.642 4.104 1.00 95.00 159 PRO A N 1
ATOM 1242 C CA . PRO A 1 159 ? -5.368 10.695 4.589 1.00 95.00 159 PRO A CA 1
ATOM 1243 C C . PRO A 1 159 ? -5.385 9.349 3.842 1.00 95.00 159 PRO A C 1
ATOM 1245 O O . PRO A 1 159 ? -5.359 8.320 4.519 1.00 95.00 159 PRO A O 1
ATOM 1248 N N . PRO A 1 160 ? -5.303 9.282 2.492 1.00 96.12 160 PRO A N 1
ATOM 1249 C CA . PRO A 1 160 ? -5.274 8.004 1.776 1.00 96.12 160 PRO A CA 1
ATOM 1250 C C . PRO A 1 160 ? -4.160 7.054 2.225 1.00 96.12 160 PRO A C 1
ATOM 1252 O O . PRO A 1 160 ? -4.399 5.856 2.389 1.00 96.12 160 PRO A O 1
ATOM 1255 N N . ALA A 1 161 ? -2.966 7.571 2.516 1.00 96.62 161 ALA A N 1
ATOM 1256 C CA . ALA A 1 161 ? -1.859 6.757 3.008 1.00 96.62 161 ALA A CA 1
ATOM 1257 C C . ALA A 1 161 ? -2.136 6.201 4.404 1.00 96.62 161 ALA A C 1
ATOM 1259 O O . ALA A 1 161 ? -1.895 5.019 4.664 1.00 96.62 161 ALA A O 1
ATOM 1260 N N . ARG A 1 162 ? -2.707 7.034 5.282 1.00 97.56 162 ARG A N 1
ATOM 1261 C CA . A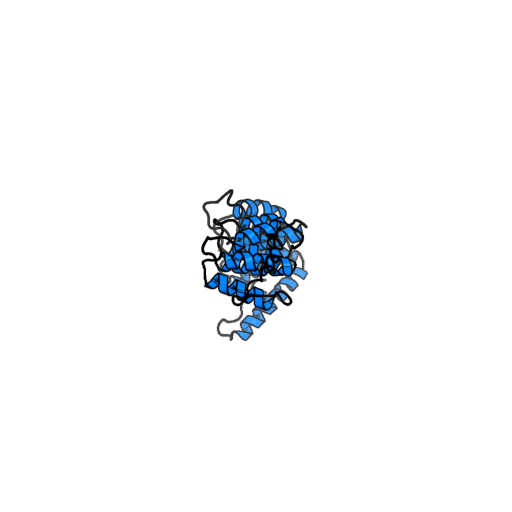RG A 1 162 ? -3.126 6.634 6.630 1.00 97.56 162 ARG A CA 1
ATOM 1262 C C . ARG A 1 162 ? -4.209 5.556 6.568 1.00 97.56 162 ARG A C 1
ATOM 1264 O O . ARG A 1 162 ? -4.115 4.552 7.272 1.00 97.56 162 ARG A O 1
ATOM 1271 N N . TRP A 1 163 ? -5.190 5.707 5.675 1.00 97.38 163 TRP A N 1
ATOM 1272 C CA . TRP A 1 163 ? -6.264 4.732 5.460 1.00 97.38 163 TRP A CA 1
ATOM 1273 C C . TRP A 1 163 ? -5.733 3.398 4.940 1.00 97.38 163 TRP A C 1
ATOM 1275 O O . TRP A 1 163 ? -6.135 2.343 5.432 1.00 97.38 163 TRP A O 1
ATOM 1285 N N . GLN A 1 164 ? -4.825 3.433 3.959 1.00 97.06 164 GLN A N 1
ATOM 1286 C CA . GLN A 1 164 ? -4.175 2.233 3.436 1.00 97.06 164 GLN A CA 1
ATOM 1287 C C . GLN A 1 164 ? -3.366 1.536 4.526 1.00 97.06 164 GLN A C 1
ATOM 1289 O O . GLN A 1 164 ? -3.494 0.325 4.691 1.00 97.06 164 GLN A O 1
ATOM 1294 N N . ALA A 1 165 ? -2.587 2.277 5.315 1.00 98.00 165 ALA A N 1
ATOM 1295 C CA . ALA A 1 165 ? -1.817 1.699 6.407 1.00 98.00 165 ALA A CA 1
ATOM 1296 C C . ALA A 1 165 ? -2.718 1.034 7.457 1.00 98.00 165 ALA A C 1
ATOM 1298 O O . ALA A 1 165 ? -2.500 -0.133 7.785 1.00 98.00 165 ALA A O 1
ATOM 1299 N N . ALA A 1 166 ? -3.781 1.718 7.897 1.00 97.75 166 ALA A N 1
ATOM 1300 C CA . ALA A 1 166 ? -4.771 1.154 8.811 1.00 97.75 166 ALA A CA 1
ATOM 1301 C C . ALA A 1 166 ? -5.403 -0.128 8.248 1.00 97.75 166 ALA A C 1
ATOM 1303 O O . ALA A 1 166 ? -5.392 -1.169 8.899 1.00 97.75 166 ALA A O 1
ATOM 1304 N N . LYS A 1 167 ? -5.871 -0.091 6.995 1.00 97.44 167 LYS A N 1
ATOM 1305 C CA . LYS A 1 167 ? -6.492 -1.245 6.334 1.00 97.44 167 LYS A CA 1
ATOM 1306 C C . LYS A 1 167 ? -5.540 -2.433 6.196 1.00 97.44 167 LYS A C 1
ATOM 1308 O O . LYS A 1 167 ? -5.966 -3.572 6.347 1.00 97.44 167 LYS A O 1
ATOM 1313 N N . ARG A 1 168 ? -4.274 -2.199 5.848 1.00 96.62 168 ARG A N 1
ATOM 1314 C CA . ARG A 1 168 ? -3.310 -3.270 5.549 1.00 96.62 168 ARG A CA 1
ATOM 1315 C C . ARG A 1 168 ? -2.722 -3.901 6.814 1.00 96.62 168 ARG A C 1
ATOM 1317 O O . ARG A 1 168 ? -2.291 -5.045 6.743 1.00 96.62 168 ARG A O 1
ATOM 1324 N N . MET A 1 169 ? -2.755 -3.224 7.969 1.00 95.62 169 MET A N 1
ATOM 1325 C CA . MET A 1 169 ? -2.261 -3.784 9.240 1.00 95.62 169 MET A CA 1
ATOM 1326 C C . MET A 1 169 ? -2.960 -5.090 9.646 1.00 95.62 169 MET A C 1
ATOM 1328 O O . MET A 1 169 ? -2.323 -5.951 10.246 1.00 95.62 169 MET A O 1
ATOM 1332 N N . ARG A 1 170 ? -4.226 -5.299 9.256 1.00 95.06 170 ARG A N 1
ATOM 1333 C CA . ARG A 1 170 ? -4.954 -6.552 9.536 1.00 95.06 170 ARG A CA 1
ATOM 1334 C C . ARG A 1 170 ? -4.352 -7.807 8.896 1.00 95.06 170 ARG A C 1
ATOM 1336 O O . ARG A 1 170 ? -4.660 -8.916 9.308 1.00 95.06 170 ARG A O 1
ATOM 1343 N N . GLU A 1 171 ? -3.495 -7.640 7.893 1.00 95.00 171 GLU A N 1
ATOM 1344 C CA . GLU A 1 171 ? -2.814 -8.750 7.216 1.00 95.00 171 GLU A CA 1
ATOM 1345 C C . GLU A 1 171 ? -1.618 -9.283 8.017 1.00 95.00 171 GLU A C 1
ATOM 1347 O O . GLU A 1 171 ? -1.037 -10.301 7.648 1.00 95.00 171 GLU A O 1
ATOM 1352 N N . PHE A 1 172 ? -1.270 -8.621 9.126 1.00 93.56 172 PHE A N 1
ATOM 1353 C CA . PHE A 1 172 ? -0.118 -8.939 9.968 1.00 93.56 172 PHE A CA 1
ATOM 1354 C C . PHE A 1 172 ? -0.546 -9.093 11.443 1.00 93.56 172 PHE A C 1
ATOM 1356 O O . PHE A 1 172 ? -0.176 -8.282 12.293 1.00 93.56 172 PHE A O 1
ATOM 1363 N N . PRO A 1 173 ? -1.348 -10.124 11.780 1.00 90.62 173 PRO A N 1
ATOM 1364 C CA . PRO A 1 173 ? -2.043 -10.210 13.068 1.00 90.62 173 PRO A CA 1
ATOM 1365 C C . PRO A 1 173 ? -1.152 -10.471 14.285 1.00 90.62 173 PRO A C 1
ATOM 1367 O O . PRO A 1 173 ? -1.584 -10.272 15.415 1.00 90.62 173 PRO A O 1
ATOM 1370 N N . LEU A 1 174 ? 0.089 -10.913 14.078 1.00 90.06 174 LEU A N 1
ATOM 1371 C CA . LEU A 1 174 ? 0.987 -11.322 15.161 1.00 90.06 174 LEU A CA 1
ATOM 1372 C C . LEU A 1 174 ? 1.797 -10.162 15.760 1.00 90.06 174 LEU A C 1
ATOM 1374 O O . LEU A 1 174 ? 2.681 -10.400 16.579 1.00 90.06 174 LEU A O 1
ATOM 1378 N N . GLU A 1 175 ? 1.524 -8.917 15.362 1.00 93.56 175 GLU A N 1
ATOM 1379 C CA . GLU A 1 175 ? 2.341 -7.758 15.724 1.00 93.56 175 GLU A CA 1
ATOM 1380 C C . GLU A 1 175 ? 1.5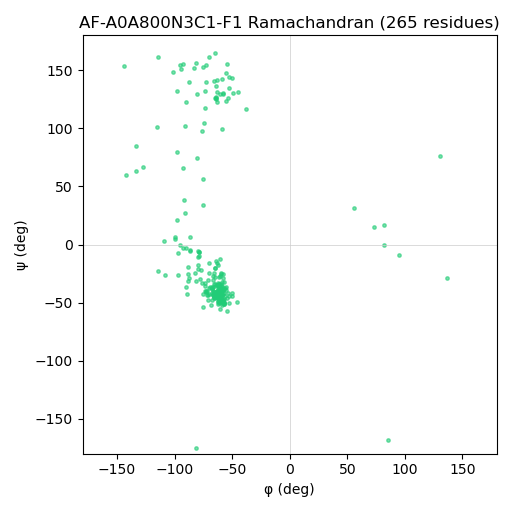82 -6.748 16.601 1.00 93.56 175 GLU A C 1
ATOM 1382 O O . GLU A 1 175 ? 0.836 -5.907 16.089 1.00 93.56 175 GLU A O 1
ATOM 1387 N N . PRO A 1 176 ? 1.813 -6.748 17.932 1.00 94.00 176 PRO A N 1
ATOM 1388 C CA . PRO A 1 176 ? 1.042 -5.935 18.877 1.00 94.00 176 PRO A CA 1
ATOM 1389 C C . PRO A 1 176 ? 1.102 -4.424 18.634 1.00 94.00 176 PRO A C 1
ATOM 1391 O O . PRO A 1 176 ? 0.204 -3.695 19.052 1.00 94.00 176 PRO A O 1
ATOM 1394 N N . ILE A 1 177 ? 2.163 -3.924 17.993 1.00 96.75 177 ILE A N 1
ATOM 1395 C CA . ILE A 1 177 ? 2.276 -2.498 17.663 1.00 96.75 177 ILE A CA 1
ATOM 1396 C C . ILE A 1 177 ? 1.217 -2.069 16.638 1.00 96.75 177 ILE A C 1
ATOM 1398 O O . ILE A 1 177 ? 0.696 -0.961 16.743 1.00 96.75 177 ILE A O 1
ATOM 1402 N N . GLY A 1 178 ? 0.844 -2.955 15.708 1.00 96.50 178 GLY A N 1
ATOM 1403 C CA . GLY A 1 178 ? -0.207 -2.687 14.729 1.00 96.50 178 GLY A CA 1
ATOM 1404 C C . GLY A 1 178 ? -1.574 -2.548 15.393 1.00 96.50 178 GLY A C 1
ATOM 1405 O O . GLY A 1 178 ? -2.285 -1.580 15.143 1.00 96.50 178 GLY A O 1
ATOM 1406 N N . GLN A 1 179 ? -1.899 -3.452 16.323 1.00 95.94 179 GLN A N 1
ATOM 1407 C CA . GLN A 1 179 ? -3.121 -3.359 17.125 1.00 95.94 179 GLN A CA 1
ATOM 1408 C C . GLN A 1 179 ? -3.192 -2.029 17.890 1.00 95.94 179 GLN A C 1
ATOM 1410 O O . GLN A 1 179 ? -4.179 -1.309 17.770 1.00 95.94 179 GLN A O 1
ATOM 1415 N N . ARG A 1 180 ? -2.133 -1.660 18.623 1.00 96.81 180 ARG A N 1
ATOM 1416 C CA . ARG A 1 180 ? -2.105 -0.404 19.398 1.00 96.81 180 ARG A CA 1
ATOM 1417 C C . ARG A 1 180 ? -2.242 0.838 18.519 1.00 96.81 180 ARG A C 1
ATOM 1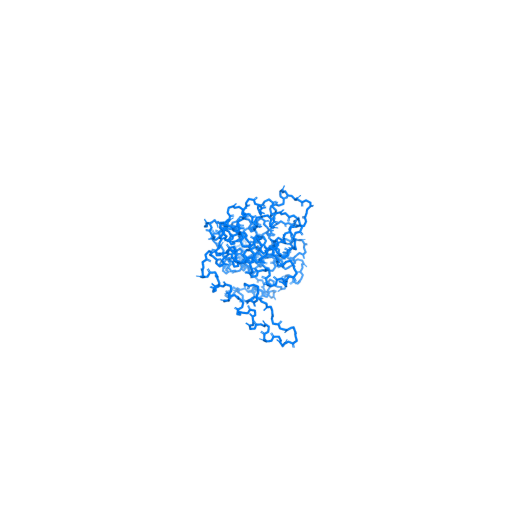419 O O . ARG A 1 180 ? -2.885 1.809 18.916 1.00 96.81 180 ARG A O 1
ATOM 1426 N N . ALA A 1 181 ? -1.642 0.822 17.330 1.00 97.94 181 ALA A N 1
ATOM 1427 C CA . ALA A 1 181 ? -1.791 1.909 16.371 1.00 97.94 181 ALA A CA 1
ATOM 1428 C C . ALA A 1 181 ? -3.240 2.026 15.877 1.00 97.94 181 ALA A C 1
ATOM 1430 O O . ALA A 1 181 ? -3.782 3.126 15.849 1.00 97.94 181 ALA A O 1
ATOM 1431 N N . LEU A 1 182 ? -3.892 0.904 15.562 1.00 98.19 182 LEU A N 1
ATOM 1432 C CA . LEU A 1 182 ? -5.301 0.885 15.165 1.00 98.19 182 LEU A CA 1
ATOM 1433 C C . LEU A 1 182 ? -6.232 1.335 16.297 1.00 98.19 182 LEU A C 1
ATOM 1435 O O . LEU A 1 182 ? -7.165 2.089 16.041 1.00 98.19 182 LEU A O 1
ATOM 1439 N N . GLU A 1 183 ? -5.977 0.923 17.540 1.00 97.38 183 GLU A N 1
ATOM 1440 C CA . GLU A 1 183 ? -6.711 1.412 18.716 1.00 97.38 183 GLU A CA 1
ATOM 1441 C C . GLU A 1 183 ? -6.548 2.929 18.885 1.00 97.38 183 GLU A C 1
ATOM 1443 O O . GLU A 1 183 ? -7.526 3.630 19.134 1.00 97.38 183 GLU A O 1
ATOM 1448 N N . SER A 1 184 ? -5.339 3.456 18.661 1.00 97.12 184 SER A N 1
ATOM 1449 C CA . SER A 1 184 ? -5.084 4.902 18.690 1.00 97.12 184 SER A CA 1
ATOM 1450 C C . SER A 1 184 ? -5.853 5.631 17.584 1.00 97.12 184 SER A C 1
ATOM 1452 O O . SER A 1 184 ? -6.511 6.635 17.846 1.00 97.12 184 SER A O 1
ATOM 1454 N N . CYS A 1 185 ? -5.834 5.103 16.356 1.00 97.19 185 CYS A N 1
ATOM 1455 C CA . CYS A 1 185 ? -6.582 5.665 15.233 1.00 97.19 185 CYS A CA 1
ATOM 1456 C C . CYS A 1 185 ? -8.104 5.556 15.420 1.00 97.19 185 CYS A C 1
ATOM 1458 O O . CYS A 1 185 ? -8.834 6.419 14.945 1.00 97.19 185 CYS A O 1
ATOM 1460 N N . LEU A 1 186 ? -8.604 4.530 16.117 1.00 97.25 186 LEU A N 1
ATOM 1461 C CA . LEU A 1 186 ? -10.030 4.334 16.395 1.00 97.25 186 LEU A CA 1
ATOM 1462 C C . LEU A 1 186 ? -10.621 5.477 17.237 1.00 97.25 186 LEU A C 1
ATOM 1464 O O . LEU A 1 186 ? -11.751 5.910 16.991 1.00 97.25 186 LEU A O 1
ATOM 1468 N N . VAL A 1 187 ? -9.859 5.977 18.210 1.00 95.19 187 VAL A N 1
ATOM 1469 C CA . VAL A 1 187 ? -10.282 7.039 19.143 1.00 95.19 187 VAL A CA 1
ATOM 1470 C C . VAL A 1 187 ? -9.760 8.429 18.760 1.00 95.19 187 VAL A C 1
ATOM 1472 O O . VAL A 1 187 ? -9.931 9.387 19.511 1.00 95.19 187 VAL A O 1
ATOM 1475 N N . GLU A 1 188 ? -9.115 8.558 17.600 1.00 90.38 188 GLU A N 1
ATOM 1476 C CA . GLU A 1 188 ? -8.523 9.815 17.149 1.00 90.38 188 GLU A CA 1
ATOM 1477 C C . GLU A 1 188 ? -9.591 10.893 16.886 1.00 90.38 188 GLU A C 1
ATOM 1479 O O . GLU A 1 188 ? -10.504 10.710 16.083 1.00 90.38 188 GLU A O 1
ATOM 1484 N N . SER A 1 189 ? -9.432 12.066 17.509 1.00 80.88 189 SER A N 1
ATOM 1485 C CA . SER A 1 189 ? -10.355 13.209 17.391 1.00 80.88 189 SER A CA 1
ATOM 1486 C C . SER A 1 189 ? -9.992 14.184 16.252 1.00 80.88 189 SER A C 1
ATOM 1488 O O . SER A 1 189 ? -10.290 15.376 16.328 1.00 80.88 189 SER A O 1
ATOM 1490 N N . SER A 1 190 ? -9.322 13.718 15.195 1.00 76.06 190 SER A N 1
ATOM 1491 C CA . SER A 1 190 ? -8.861 14.559 14.072 1.00 76.06 190 SER A CA 1
ATOM 1492 C C . SER A 1 190 ? -9.954 14.904 13.050 1.00 76.06 190 SER A C 1
ATOM 1494 O O . SER A 1 190 ? -9.700 15.654 12.111 1.00 76.06 190 SER A O 1
ATOM 1496 N N . GLY A 1 191 ? -11.158 14.344 13.202 1.00 78.44 191 GLY A N 1
ATOM 1497 C CA . GLY A 1 191 ? -12.249 14.468 12.231 1.00 78.44 191 GLY A CA 1
ATOM 1498 C C . GLY A 1 191 ? -12.153 13.500 11.043 1.00 78.44 191 GLY A C 1
ATOM 1499 O O . GLY A 1 191 ? -13.054 13.481 10.206 1.00 78.44 191 GLY A O 1
ATOM 1500 N N . ASP A 1 192 ? -11.120 12.651 10.968 1.00 89.94 192 ASP A N 1
ATOM 1501 C CA . ASP A 1 192 ? -11.000 11.626 9.923 1.00 89.94 192 ASP A CA 1
ATOM 1502 C C . ASP A 1 192 ? -11.859 10.388 10.241 1.00 89.94 192 ASP A C 1
ATOM 1504 O O . ASP A 1 192 ? -11.377 9.320 10.625 1.00 89.94 192 ASP A O 1
ATOM 1508 N N . GLY A 1 193 ? -13.177 10.522 10.076 1.00 92.50 193 GLY A N 1
ATOM 1509 C CA . GLY A 1 193 ? -14.120 9.430 10.328 1.00 92.50 193 GLY A CA 1
ATOM 1510 C C . GLY A 1 193 ? -13.872 8.186 9.463 1.00 92.50 193 GLY A C 1
ATOM 1511 O O . GLY A 1 193 ? -14.237 7.079 9.860 1.00 92.50 193 GLY A O 1
ATOM 1512 N N . TYR A 1 194 ? -13.235 8.326 8.296 1.00 94.88 194 TYR A N 1
ATOM 1513 C CA . TYR A 1 194 ? -12.935 7.184 7.434 1.00 94.88 194 TYR A CA 1
ATOM 1514 C C . TYR A 1 194 ? -11.763 6.357 7.976 1.00 94.88 194 TYR A C 1
ATOM 1516 O O . TYR A 1 194 ? -11.881 5.131 8.055 1.00 94.88 194 TYR A O 1
ATOM 1524 N N . LEU A 1 195 ? -10.690 6.997 8.453 1.00 96.94 195 LEU A N 1
ATOM 1525 C CA . LEU A 1 195 ? -9.599 6.317 9.158 1.00 96.94 195 LEU A CA 1
ATOM 1526 C C . LEU A 1 195 ? -10.109 5.536 10.375 1.00 96.94 195 LEU A C 1
ATOM 1528 O O . LEU A 1 195 ? -9.741 4.373 10.568 1.00 96.94 195 LEU A O 1
ATOM 1532 N N . ARG A 1 196 ? -10.991 6.146 11.173 1.00 97.19 196 ARG A N 1
ATOM 1533 C CA . ARG A 1 196 ? -11.576 5.510 12.363 1.00 97.19 196 ARG A CA 1
ATOM 1534 C C . ARG A 1 196 ? -12.380 4.258 11.998 1.00 97.19 196 ARG A C 1
ATOM 1536 O O . ARG A 1 196 ? -12.230 3.216 12.634 1.00 97.19 196 ARG A O 1
ATOM 1543 N N . ARG A 1 197 ? -13.173 4.316 10.917 1.00 96.69 197 ARG A N 1
ATOM 1544 C CA . ARG A 1 197 ? -13.922 3.157 10.388 1.00 96.69 197 ARG A CA 1
ATOM 1545 C C . ARG A 1 197 ? -12.997 2.052 9.890 1.00 96.69 197 ARG A C 1
ATOM 1547 O O . ARG A 1 197 ? -13.219 0.890 10.225 1.00 96.69 197 ARG A O 1
ATOM 1554 N N . MET A 1 198 ? -11.952 2.400 9.138 1.00 97.12 198 MET A N 1
ATOM 1555 C CA . MET A 1 198 ? -10.938 1.439 8.684 1.00 97.12 198 MET A CA 1
ATOM 1556 C C . MET A 1 198 ? -10.232 0.768 9.863 1.00 97.12 198 MET A C 1
ATOM 1558 O O . MET A 1 198 ? -9.963 -0.435 9.824 1.00 97.12 198 MET A O 1
ATOM 1562 N N . SER A 1 199 ? -9.983 1.528 10.929 1.00 97.88 199 SER A N 1
ATOM 1563 C CA . SER A 1 199 ? -9.354 1.025 12.148 1.00 97.88 199 SER A CA 1
ATOM 1564 C C . SER A 1 199 ? -10.259 0.038 12.879 1.00 97.88 199 SER A C 1
ATOM 1566 O O . SER A 1 199 ? -9.825 -1.072 13.169 1.00 97.88 199 SER A O 1
ATOM 1568 N N . ALA A 1 200 ? -11.541 0.374 13.068 1.00 97.31 200 ALA A N 1
ATOM 1569 C CA . ALA A 1 200 ? -12.535 -0.540 13.637 1.00 97.31 200 ALA A CA 1
ATOM 1570 C C . ALA A 1 200 ? -12.668 -1.837 12.818 1.00 97.31 200 ALA A C 1
ATOM 1572 O O . ALA A 1 200 ? -12.609 -2.935 13.364 1.00 97.31 200 ALA A O 1
ATOM 1573 N N . GLN A 1 201 ? -12.784 -1.727 11.489 1.00 97.00 201 GLN A N 1
ATOM 1574 C CA . GLN A 1 201 ? -12.878 -2.890 10.600 1.00 97.00 201 GLN A CA 1
ATOM 1575 C C . GLN A 1 201 ? -11.642 -3.788 10.682 1.00 97.00 201 GLN A C 1
ATOM 1577 O O . GLN A 1 201 ? -11.777 -5.010 10.655 1.00 97.00 201 GLN A O 1
ATOM 1582 N N . SER A 1 202 ? -10.454 -3.193 10.795 1.00 97.69 202 SER A N 1
ATOM 1583 C CA . SER A 1 202 ? -9.196 -3.932 10.912 1.00 97.69 202 SER A CA 1
ATOM 1584 C C . SER A 1 202 ? -9.058 -4.592 12.284 1.00 97.69 202 SER A C 1
ATOM 1586 O O . SER A 1 202 ? -8.731 -5.770 12.350 1.00 97.69 202 SER A O 1
ATOM 1588 N N . LEU A 1 203 ? -9.397 -3.892 13.372 1.00 97.31 203 LEU A N 1
ATOM 1589 C CA . LEU A 1 203 ? -9.414 -4.453 14.730 1.00 97.31 203 LEU A CA 1
AT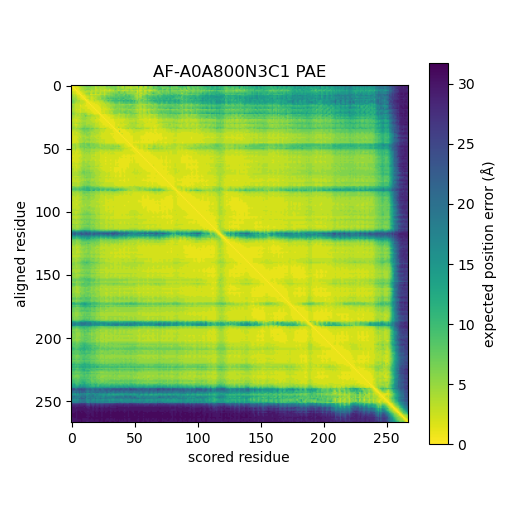OM 1590 C C . LEU A 1 203 ? -10.388 -5.623 14.860 1.00 97.31 203 LEU A C 1
ATOM 1592 O O . LEU A 1 203 ? -10.054 -6.627 15.473 1.00 97.31 203 LEU A O 1
ATOM 1596 N N . ARG A 1 204 ? -11.561 -5.534 14.228 1.00 95.69 204 ARG A N 1
ATOM 1597 C CA . ARG A 1 204 ? -12.542 -6.625 14.174 1.00 95.69 204 ARG A CA 1
ATOM 1598 C C . ARG A 1 204 ? -11.979 -7.896 13.524 1.00 95.69 204 ARG A C 1
ATOM 1600 O O . ARG A 1 204 ? -12.391 -8.989 13.884 1.00 95.69 204 ARG A O 1
ATOM 1607 N N . GLU A 1 205 ? -11.090 -7.759 12.542 1.00 94.56 205 GLU A N 1
ATOM 1608 C CA . GLU A 1 205 ? -10.440 -8.902 11.881 1.00 94.56 205 GLU A CA 1
ATOM 1609 C C . GLU A 1 205 ? -9.236 -9.434 12.670 1.00 94.56 205 GLU A C 1
ATOM 1611 O O . GLU A 1 205 ? -8.889 -10.603 12.528 1.00 94.56 205 GLU A O 1
ATOM 1616 N N . LEU A 1 206 ? -8.611 -8.592 13.496 1.00 94.00 206 LEU A N 1
ATOM 1617 C CA . LEU A 1 206 ? -7.412 -8.926 14.265 1.00 94.00 206 LEU A CA 1
ATOM 1618 C C . LEU A 1 206 ? -7.702 -9.515 15.647 1.00 94.00 206 LEU A C 1
ATOM 1620 O O . LEU A 1 206 ? -6.956 -10.367 16.124 1.00 94.00 206 LEU A O 1
ATOM 1624 N N . LEU A 1 207 ? -8.744 -9.024 16.313 1.00 92.88 207 LEU A N 1
ATOM 1625 C CA . LEU A 1 207 ? -9.043 -9.350 17.700 1.00 92.88 207 LEU A CA 1
ATOM 1626 C C . LEU A 1 207 ? -10.037 -10.511 17.806 1.00 92.88 207 LEU A C 1
ATOM 1628 O O . LEU A 1 207 ? -10.929 -10.642 16.964 1.00 92.88 207 LEU A O 1
ATOM 1632 N N . PRO A 1 208 ? -9.969 -11.308 18.889 1.00 92.00 208 PRO A N 1
ATOM 1633 C CA . PRO A 1 208 ? -11.074 -12.176 19.270 1.00 92.00 208 PRO A CA 1
ATOM 1634 C C . PRO A 1 208 ? -12.379 -11.379 19.368 1.00 92.00 208 PRO A C 1
ATOM 1636 O O . PRO A 1 208 ? -12.380 -10.234 19.827 1.00 92.00 208 PRO A O 1
ATOM 1639 N N . SER A 1 209 ? -13.495 -11.999 18.973 1.00 90.94 209 SER A N 1
ATOM 1640 C CA . SER A 1 209 ? -14.795 -11.320 18.892 1.00 90.94 209 SER A CA 1
ATOM 1641 C C . SER A 1 209 ? -15.173 -10.617 20.197 1.00 90.94 209 SER A C 1
ATOM 1643 O O . SER A 1 209 ? -15.604 -9.472 20.164 1.00 90.94 209 SER A O 1
ATOM 1645 N N . GLU A 1 210 ? -14.980 -11.268 21.346 1.00 90.12 210 GLU A N 1
ATOM 1646 C CA . GLU A 1 210 ? -15.291 -10.693 22.662 1.00 90.12 210 GLU A CA 1
ATOM 1647 C C . GLU A 1 210 ? -14.470 -9.429 22.943 1.00 90.12 210 GLU A C 1
ATOM 1649 O O . GLU A 1 210 ? -15.021 -8.405 23.343 1.00 90.12 210 GLU A O 1
ATOM 1654 N N . THR A 1 211 ? -13.165 -9.467 22.656 1.00 92.69 211 THR A N 1
ATOM 1655 C CA . THR A 1 211 ? -12.254 -8.330 22.835 1.00 92.69 211 THR A CA 1
ATOM 1656 C C . THR A 1 211 ? -12.611 -7.172 21.905 1.00 92.69 211 THR A C 1
ATOM 1658 O O . THR A 1 211 ? -12.668 -6.027 22.352 1.00 92.69 211 THR A O 1
ATOM 1661 N N . ALA A 1 212 ? -12.897 -7.456 20.630 1.00 94.00 212 ALA A N 1
ATOM 1662 C CA . ALA A 1 212 ? -13.320 -6.441 19.666 1.00 94.00 212 ALA A CA 1
ATOM 1663 C C . ALA A 1 212 ? -14.631 -5.768 20.102 1.00 94.00 212 ALA A C 1
ATOM 1665 O O . ALA A 1 212 ? -14.733 -4.544 20.112 1.00 94.00 212 ALA A O 1
ATOM 1666 N N . CYS A 1 213 ? -15.621 -6.567 20.504 1.00 94.06 213 CYS A N 1
ATOM 1667 C CA . CYS A 1 213 ? -16.924 -6.082 20.945 1.00 94.06 213 CYS A CA 1
ATOM 1668 C C . CYS A 1 213 ? -16.825 -5.232 22.219 1.00 94.06 213 CYS A C 1
ATOM 1670 O O . CYS A 1 213 ? -17.431 -4.166 22.277 1.00 94.06 213 CYS A O 1
ATOM 1672 N N . ALA A 1 214 ? -16.030 -5.656 23.208 1.00 93.31 214 ALA A N 1
ATOM 1673 C CA . ALA A 1 214 ? -15.784 -4.876 24.420 1.00 93.31 214 ALA A CA 1
ATOM 1674 C C . ALA A 1 214 ? -15.126 -3.524 24.105 1.00 93.31 214 ALA A C 1
ATOM 1676 O O . ALA A 1 214 ? -15.572 -2.488 24.598 1.00 93.31 214 ALA A O 1
ATOM 1677 N N . LEU A 1 215 ? -14.118 -3.521 23.227 1.00 95.56 215 LEU A N 1
ATOM 1678 C CA . LEU A 1 215 ? -13.467 -2.296 22.771 1.00 95.56 215 LEU A CA 1
ATOM 1679 C C . LEU A 1 215 ? -14.457 -1.357 22.065 1.00 95.56 215 LEU A C 1
ATOM 1681 O O . LEU A 1 215 ? -14.511 -0.170 22.380 1.00 95.56 215 LEU A O 1
ATOM 1685 N N . PHE A 1 216 ? -15.253 -1.865 21.122 1.00 95.88 216 PHE A N 1
ATOM 1686 C CA . PHE A 1 216 ? -16.206 -1.037 20.377 1.00 95.88 216 PHE A CA 1
ATOM 1687 C C . PHE A 1 216 ? -17.331 -0.499 21.257 1.00 95.88 216 PHE A C 1
ATOM 1689 O O . PHE A 1 216 ? -17.722 0.652 21.071 1.00 95.88 216 PHE A O 1
ATOM 1696 N N . ALA A 1 217 ? -17.809 -1.279 22.230 1.00 94.00 217 ALA A N 1
ATOM 1697 C CA . ALA A 1 217 ? -18.797 -0.817 23.198 1.00 94.00 217 ALA A CA 1
ATOM 1698 C C . ALA A 1 217 ? -18.235 0.344 24.022 1.00 94.00 217 ALA A C 1
ATOM 1700 O O . ALA A 1 217 ? -18.886 1.378 24.159 1.00 94.00 217 ALA A O 1
ATOM 1701 N N . GLU A 1 218 ? -16.996 0.213 24.498 1.00 94.69 218 GLU A N 1
ATOM 1702 C CA . GLU A 1 218 ? -16.351 1.255 25.289 1.00 94.69 218 GLU A CA 1
ATOM 1703 C C . GLU A 1 218 ? -16.131 2.546 24.495 1.00 94.69 218 GLU A C 1
ATOM 1705 O O . GLU A 1 218 ? -16.417 3.640 24.986 1.00 94.69 218 GLU A O 1
ATOM 1710 N N . VAL A 1 219 ? -15.685 2.434 23.241 1.00 95.38 219 VAL A N 1
ATOM 1711 C CA . VAL A 1 219 ? -15.533 3.601 22.364 1.00 95.38 219 VAL A CA 1
ATOM 1712 C C . VAL A 1 219 ? -16.894 4.230 22.061 1.00 95.38 219 VAL A C 1
ATOM 1714 O O . VAL A 1 219 ? -17.028 5.446 22.157 1.00 95.38 219 VAL A O 1
ATOM 1717 N N . ALA A 1 220 ? -17.921 3.431 21.761 1.00 94.38 220 ALA A N 1
ATOM 1718 C CA . ALA A 1 220 ? -19.259 3.928 21.445 1.00 94.38 220 ALA A CA 1
ATOM 1719 C C . ALA A 1 220 ? -19.923 4.670 22.620 1.00 94.38 220 ALA A C 1
ATOM 1721 O O . ALA A 1 220 ? -20.611 5.663 22.384 1.00 94.38 220 ALA A O 1
ATOM 1722 N N . ARG A 1 221 ? -19.693 4.245 23.874 1.00 93.25 221 ARG A N 1
ATOM 1723 C CA . ARG A 1 221 ? -20.186 4.943 25.082 1.00 93.25 221 ARG A CA 1
ATOM 1724 C C . ARG A 1 221 ? -19.623 6.356 25.219 1.00 93.25 221 ARG A C 1
ATOM 1726 O O . ARG A 1 221 ? -20.310 7.250 25.701 1.00 93.25 221 ARG A O 1
ATOM 1733 N N . ARG A 1 222 ? -18.362 6.546 24.824 1.00 92.12 222 ARG A N 1
ATOM 1734 C CA . ARG A 1 222 ? -17.639 7.823 24.940 1.00 92.12 222 ARG A CA 1
ATOM 1735 C C . ARG A 1 222 ? -17.702 8.658 23.661 1.00 92.12 222 ARG A C 1
ATOM 1737 O O . ARG A 1 222 ? -17.119 9.739 23.612 1.00 92.12 222 ARG A O 1
ATOM 1744 N N . GLU A 1 223 ? -18.374 8.160 22.627 1.00 93.69 223 GLU A N 1
ATOM 1745 C CA . GLU A 1 223 ? -18.399 8.795 21.319 1.00 93.69 223 GLU A CA 1
ATOM 1746 C C . GLU A 1 223 ? -19.406 9.948 21.257 1.00 93.69 223 GLU A C 1
ATOM 1748 O O . GLU A 1 223 ? -20.588 9.787 21.566 1.00 93.69 223 GLU A O 1
ATOM 1753 N N . SER A 1 224 ? -18.932 11.102 20.783 1.00 91.19 224 SER A N 1
ATOM 1754 C CA . SER A 1 224 ? -19.740 12.310 20.583 1.00 91.19 224 SER A CA 1
ATOM 1755 C C . SER A 1 224 ? -20.230 12.471 19.138 1.00 91.19 224 SER A C 1
ATOM 1757 O O . SER A 1 224 ? -21.286 13.061 18.913 1.00 91.19 224 SER A O 1
ATOM 1759 N N . ASP A 1 225 ? -19.516 11.910 18.156 1.00 92.06 225 ASP A N 1
ATOM 1760 C CA . ASP A 1 225 ? -19.949 11.828 16.762 1.00 92.06 225 ASP A CA 1
ATOM 1761 C C . ASP A 1 225 ? -21.030 10.750 16.610 1.00 92.06 225 ASP A C 1
ATOM 1763 O O . ASP A 1 225 ? -20.755 9.546 16.579 1.00 92.06 225 ASP A O 1
ATOM 1767 N N . SER A 1 226 ? -22.281 11.188 16.464 1.00 91.94 226 SER A N 1
ATOM 1768 C CA . SER A 1 226 ? -23.438 10.305 16.305 1.00 91.94 226 SER A CA 1
ATOM 1769 C C . SER A 1 226 ? -23.332 9.373 15.094 1.00 91.94 226 SER A C 1
ATOM 1771 O O . SER A 1 226 ? -23.797 8.234 15.170 1.00 91.94 226 SER A O 1
ATOM 1773 N N . ASN A 1 227 ? -22.680 9.793 14.002 1.00 92.94 227 ASN A N 1
ATOM 1774 C CA . ASN A 1 227 ? -22.500 8.957 12.815 1.00 92.94 227 ASN A CA 1
ATOM 1775 C C . ASN A 1 227 ? -21.473 7.853 13.065 1.00 92.94 227 ASN A C 1
ATOM 1777 O O . ASN A 1 227 ? -21.649 6.721 12.605 1.00 92.94 227 ASN A O 1
ATOM 1781 N N . PHE A 1 228 ? -20.383 8.171 13.766 1.00 94.88 228 PHE A N 1
ATOM 1782 C CA . PHE A 1 228 ? -19.383 7.167 14.113 1.00 94.88 228 PHE A CA 1
ATOM 1783 C C . PHE A 1 228 ? -19.894 6.211 15.195 1.00 94.88 228 PHE A C 1
ATOM 1785 O O . PHE A 1 228 ? -19.723 4.998 15.065 1.00 94.88 228 PHE A O 1
ATOM 1792 N N . ARG A 1 229 ? -20.621 6.727 16.195 1.00 94.06 229 ARG A N 1
ATOM 1793 C CA . ARG A 1 229 ? -21.310 5.908 17.199 1.00 94.06 229 ARG A CA 1
ATOM 1794 C C . ARG A 1 229 ? -22.279 4.931 16.538 1.00 94.06 229 ARG A C 1
ATOM 1796 O O . ARG A 1 229 ? -22.182 3.734 16.786 1.00 94.06 229 ARG A O 1
ATOM 1803 N N . ALA A 1 230 ? -23.154 5.405 15.647 1.00 93.75 230 ALA A N 1
ATOM 1804 C CA . ALA A 1 230 ? -24.092 4.548 14.917 1.00 93.75 230 ALA A CA 1
ATOM 1805 C C . ALA A 1 230 ? -23.377 3.458 14.099 1.00 93.75 230 ALA A C 1
ATOM 1807 O O . ALA A 1 230 ? -23.818 2.310 14.079 1.00 93.75 230 ALA A O 1
ATOM 1808 N N . PHE A 1 231 ? -22.243 3.789 13.475 1.00 95.56 231 PHE A N 1
ATOM 1809 C CA . PHE A 1 231 ? -21.408 2.812 12.775 1.00 95.56 231 PHE A CA 1
ATOM 1810 C C . PHE A 1 231 ? -20.861 1.719 13.710 1.00 95.56 231 PHE A C 1
ATOM 1812 O O . PHE A 1 231 ? -20.905 0.542 13.352 1.00 95.56 231 PHE A O 1
ATOM 1819 N N . LEU A 1 232 ? -20.362 2.076 14.900 1.00 95.31 232 LEU A N 1
ATOM 1820 C CA . LEU A 1 232 ? -19.876 1.091 15.875 1.00 95.31 232 LEU A CA 1
ATOM 1821 C C . LEU A 1 232 ? -21.009 0.200 16.395 1.00 95.31 232 LEU A C 1
ATOM 1823 O O . LEU A 1 232 ? -20.820 -1.010 16.503 1.00 95.31 232 LEU A O 1
ATOM 1827 N N . LEU A 1 233 ? -22.188 0.772 16.659 1.00 93.56 233 LEU A N 1
ATOM 1828 C CA . LEU A 1 233 ? -23.373 0.017 17.077 1.00 93.56 233 LEU A CA 1
ATOM 1829 C C . LEU A 1 233 ? -23.802 -1.002 16.006 1.00 93.56 233 LEU A C 1
ATOM 1831 O O . LEU A 1 233 ? -23.979 -2.178 16.322 1.00 93.56 233 LEU A O 1
ATOM 1835 N N . ASP A 1 234 ? -23.890 -0.597 14.733 1.00 93.75 234 ASP A N 1
ATOM 1836 C CA . ASP A 1 234 ? -24.191 -1.508 13.614 1.00 93.75 234 ASP A CA 1
ATOM 1837 C C . ASP A 1 234 ? -23.119 -2.603 13.468 1.00 93.75 234 ASP A C 1
ATOM 1839 O O . ASP A 1 234 ? -23.432 -3.782 13.277 1.00 93.75 234 ASP A O 1
ATOM 1843 N N . MET A 1 235 ? -21.841 -2.245 13.630 1.00 92.50 235 MET A N 1
ATOM 1844 C CA . MET A 1 235 ? -20.754 -3.220 13.626 1.00 92.50 235 MET A CA 1
ATOM 1845 C C . MET A 1 235 ? -20.908 -4.239 14.761 1.00 92.50 235 MET A C 1
ATOM 1847 O O . MET A 1 235 ? -20.757 -5.438 14.514 1.00 92.50 235 MET A O 1
ATOM 1851 N N . MET A 1 236 ? -21.240 -3.806 15.977 1.00 93.00 236 MET A N 1
ATOM 1852 C CA . MET A 1 236 ? -21.441 -4.713 17.107 1.00 93.00 236 MET A CA 1
ATOM 1853 C C . MET A 1 236 ? -22.646 -5.628 16.899 1.00 93.00 236 MET A C 1
ATOM 1855 O O . MET A 1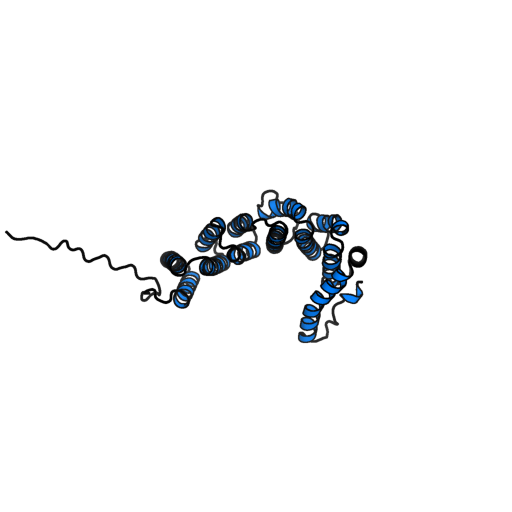 236 ? -22.510 -6.841 17.032 1.00 93.00 236 MET A O 1
ATOM 1859 N N . GLN A 1 237 ? -23.790 -5.097 16.465 1.00 89.19 237 GLN A N 1
ATOM 1860 C CA . GLN A 1 237 ? -24.985 -5.903 16.185 1.00 89.19 237 GLN A CA 1
ATOM 1861 C C . GLN A 1 237 ? -24.712 -7.034 15.181 1.00 89.19 237 GLN A C 1
ATOM 1863 O O . GLN A 1 237 ? -25.228 -8.144 15.320 1.00 89.19 237 GLN A O 1
ATOM 1868 N N . ARG A 1 238 ? -23.861 -6.785 14.178 1.00 88.88 238 ARG A N 1
ATOM 1869 C CA . ARG A 1 238 ? -23.514 -7.782 13.155 1.00 88.88 238 ARG A CA 1
ATOM 1870 C C . ARG A 1 238 ? -22.511 -8.834 13.628 1.00 88.88 238 ARG A C 1
ATOM 1872 O O . ARG A 1 238 ? -22.548 -9.952 13.113 1.00 88.88 238 ARG A O 1
ATOM 1879 N N . ASN A 1 239 ? -21.616 -8.494 14.559 1.00 86.88 239 ASN A N 1
ATOM 1880 C CA . ASN A 1 239 ? -20.441 -9.316 14.879 1.00 86.88 239 ASN A CA 1
ATOM 1881 C C . ASN A 1 239 ? -20.445 -9.902 16.302 1.00 86.88 239 ASN A C 1
ATOM 1883 O O . ASN A 1 239 ? -19.832 -10.938 16.521 1.00 86.88 239 ASN A O 1
ATOM 1887 N N . CYS A 1 240 ? -21.173 -9.315 17.250 1.00 86.31 240 CYS A N 1
ATOM 1888 C CA . CYS A 1 240 ? -21.149 -9.679 18.671 1.00 86.31 240 CYS A CA 1
ATOM 1889 C C . CYS A 1 240 ? -22.201 -10.735 19.051 1.00 86.31 240 CYS A C 1
ATOM 1891 O O . CYS A 1 240 ? -22.830 -10.655 20.107 1.00 86.31 240 CYS A O 1
ATOM 1893 N N . ARG A 1 241 ? -22.441 -11.721 18.175 1.00 78.19 241 ARG A N 1
ATOM 1894 C CA . ARG A 1 241 ? -23.480 -12.744 18.391 1.00 78.19 241 ARG A CA 1
ATOM 1895 C C . ARG A 1 241 ? -23.192 -13.547 19.662 1.00 78.19 241 ARG A C 1
ATOM 1897 O O . ARG A 1 241 ? -22.102 -14.082 19.815 1.00 78.19 241 ARG A O 1
ATOM 1904 N N . GLY A 1 242 ? -24.195 -13.667 20.531 1.00 71.94 242 GLY A N 1
ATOM 1905 C CA . GLY A 1 242 ? -24.087 -14.376 21.812 1.00 71.94 242 GLY A CA 1
ATOM 1906 C C . GLY A 1 242 ? -23.761 -13.482 23.012 1.00 71.94 242 GLY A C 1
ATOM 1907 O O . GLY A 1 242 ? -23.888 -13.947 24.140 1.00 71.94 242 GLY A O 1
ATOM 1908 N N . LEU A 1 243 ? -23.418 -12.204 22.800 1.00 75.81 243 LEU A N 1
ATOM 1909 C CA . LEU A 1 243 ? -23.302 -11.214 23.874 1.00 75.81 243 LEU A CA 1
ATOM 1910 C C . LEU A 1 243 ? -24.662 -10.551 24.141 1.00 75.81 243 LEU A C 1
ATOM 1912 O O . LEU A 1 243 ? -25.411 -10.249 23.210 1.00 75.81 243 LEU A O 1
ATOM 1916 N N . LEU A 1 244 ? -24.989 -10.329 25.418 1.00 75.44 244 LEU A N 1
ATOM 1917 C CA . LEU A 1 244 ? -26.194 -9.598 25.813 1.00 75.44 244 LEU A CA 1
ATOM 1918 C C . LEU A 1 244 ? -25.999 -8.104 25.533 1.00 75.44 244 LEU A C 1
ATOM 1920 O O . LEU A 1 244 ? -25.131 -7.473 26.136 1.00 75.44 244 LEU A O 1
ATOM 1924 N N . LEU A 1 245 ? -26.825 -7.551 24.642 1.00 79.62 245 LEU A N 1
ATOM 1925 C CA . LEU A 1 245 ? -26.839 -6.124 24.324 1.00 79.62 245 LEU A CA 1
ATOM 1926 C C . LEU A 1 245 ? -28.008 -5.404 25.022 1.00 79.62 245 LEU A C 1
ATOM 1928 O O . LEU A 1 245 ? -29.061 -6.005 25.263 1.00 79.62 245 LEU A O 1
ATOM 1932 N N . ASP A 1 246 ? -27.824 -4.136 25.381 1.00 82.19 246 ASP A N 1
ATOM 1933 C CA . ASP A 1 246 ? -28.868 -3.249 25.901 1.00 82.19 246 ASP A CA 1
ATOM 1934 C C . ASP A 1 246 ? -29.737 -2.638 24.781 1.00 82.19 246 ASP A C 1
ATOM 1936 O O . ASP A 1 246 ? -29.611 -2.987 23.605 1.00 82.19 246 ASP A O 1
ATOM 1940 N N . ALA A 1 247 ? -30.659 -1.739 25.150 1.00 79.50 247 ALA A N 1
ATOM 1941 C CA . ALA A 1 247 ? -31.557 -1.074 24.202 1.00 79.50 247 ALA A CA 1
ATOM 1942 C C . ALA A 1 247 ? -30.823 -0.161 23.201 1.00 79.50 247 ALA A C 1
ATOM 1944 O O . ALA A 1 247 ? -31.364 0.137 22.137 1.00 79.50 247 ALA A O 1
ATOM 1945 N N . GLU A 1 248 ? -29.600 0.263 23.523 1.00 77.94 248 GLU A N 1
ATOM 1946 C CA . GLU A 1 248 ? -28.748 1.072 22.654 1.00 77.94 248 GLU A CA 1
ATOM 1947 C C . GLU A 1 248 ? -27.807 0.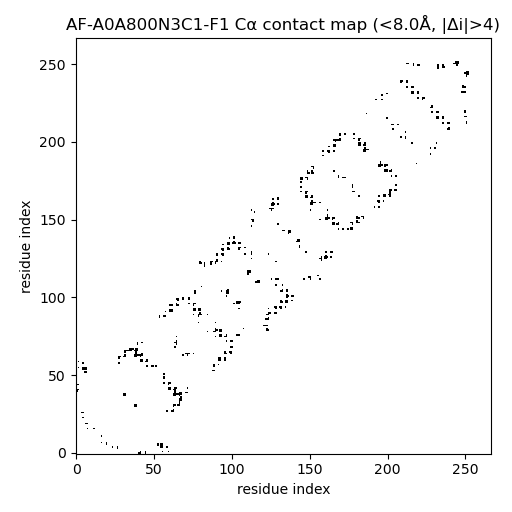210 21.796 1.00 77.94 248 GLU A C 1
ATOM 1949 O O . GLU A 1 248 ? -27.103 0.739 20.939 1.00 77.94 248 GLU A O 1
ATOM 1954 N N . GLY A 1 249 ? -27.811 -1.117 21.973 1.00 79.00 249 GLY A N 1
ATOM 1955 C CA . GLY A 1 249 ? -26.946 -2.049 21.251 1.00 79.00 249 GLY A CA 1
ATOM 1956 C C . GLY A 1 249 ? -25.534 -2.177 21.834 1.00 79.00 249 GLY A C 1
ATOM 1957 O O . GLY A 1 249 ? -24.646 -2.671 21.138 1.00 79.00 249 GLY A O 1
ATOM 1958 N N . LEU A 1 250 ? -25.313 -1.739 23.077 1.00 83.50 250 LEU A N 1
ATOM 1959 C CA . LEU A 1 250 ? -24.050 -1.875 23.810 1.00 83.50 250 LEU A CA 1
ATOM 1960 C C . LEU A 1 250 ? -24.044 -3.147 24.661 1.00 83.50 250 LEU A C 1
ATOM 1962 O O . LEU A 1 250 ? -25.098 -3.633 25.054 1.00 83.50 250 LEU A O 1
ATOM 1966 N N . ILE A 1 251 ? -22.863 -3.686 24.978 1.00 82.31 251 ILE A N 1
ATOM 1967 C CA . ILE A 1 251 ? -22.747 -4.844 25.882 1.00 82.31 251 ILE A CA 1
ATOM 1968 C C . ILE A 1 251 ? -23.249 -4.448 27.274 1.00 82.31 251 ILE A C 1
ATOM 1970 O O . ILE A 1 251 ? -22.763 -3.467 27.843 1.00 82.31 251 ILE A O 1
ATOM 1974 N N . LYS A 1 252 ? -24.192 -5.232 27.814 1.00 81.38 252 LYS A N 1
ATOM 1975 C CA . LYS A 1 252 ? -24.671 -5.075 29.189 1.00 81.38 252 LYS A CA 1
ATOM 1976 C C . LYS A 1 252 ? -23.533 -5.352 30.161 1.00 81.38 252 LYS A C 1
ATOM 1978 O O . LYS A 1 252 ? -22.952 -6.439 30.130 1.00 81.38 252 LYS A O 1
ATOM 1983 N N . ASP A 1 253 ? -23.257 -4.398 31.041 1.00 72.00 253 ASP A N 1
ATOM 1984 C CA . ASP A 1 253 ? -22.415 -4.677 32.195 1.00 72.00 253 ASP A CA 1
ATOM 1985 C C . ASP A 1 253 ? -23.132 -5.727 33.068 1.00 72.00 253 ASP A C 1
ATOM 1987 O O . ASP A 1 253 ? -24.366 -5.707 33.161 1.00 72.00 253 ASP A O 1
ATOM 1991 N N . PRO A 1 254 ? -22.407 -6.689 33.666 1.00 57.50 254 PRO A N 1
ATOM 1992 C CA . PRO A 1 254 ? -23.020 -7.598 34.621 1.00 57.50 254 PRO A CA 1
ATOM 1993 C C . PRO A 1 254 ? -23.628 -6.768 35.754 1.00 57.50 254 PRO A C 1
ATOM 1995 O O . PRO A 1 254 ? -22.950 -5.889 36.294 1.00 57.50 254 PRO A O 1
ATOM 1998 N N . ASP A 1 255 ? -24.893 -7.039 36.097 1.00 56.28 255 ASP A N 1
ATOM 1999 C CA . ASP A 1 255 ? -25.545 -6.385 37.231 1.00 56.28 255 ASP A CA 1
ATOM 2000 C C . ASP A 1 255 ? -24.611 -6.480 38.448 1.00 56.28 255 ASP A C 1
ATOM 2002 O O . ASP A 1 255 ? -24.105 -7.575 38.738 1.00 56.28 255 ASP A O 1
ATOM 2006 N N . PRO A 1 256 ? -24.340 -5.368 39.160 1.00 51.22 256 PRO A N 1
ATOM 2007 C CA . PRO A 1 256 ? -23.617 -5.456 40.414 1.00 51.22 256 PRO A CA 1
ATOM 2008 C C . PRO A 1 256 ? -24.387 -6.434 41.299 1.00 51.22 256 PRO A C 1
ATOM 2010 O O . PRO A 1 256 ? -25.591 -6.268 41.509 1.00 51.22 256 PRO A O 1
ATOM 2013 N N . LEU A 1 257 ? -23.698 -7.488 41.756 1.00 40.91 257 LEU A N 1
ATOM 2014 C CA . LEU A 1 257 ? -24.280 -8.494 42.641 1.00 40.91 257 LEU A CA 1
ATOM 2015 C C . LEU A 1 257 ? -25.073 -7.770 43.737 1.00 40.91 257 LEU A C 1
ATOM 2017 O O . LEU A 1 257 ? -24.542 -6.814 44.314 1.00 40.91 257 LEU A O 1
ATOM 2021 N N . PRO A 1 258 ? -26.326 -8.178 44.012 1.00 46.69 258 PRO A N 1
ATOM 2022 C CA . PRO A 1 258 ? -27.130 -7.519 45.024 1.00 46.69 258 PRO A CA 1
ATOM 2023 C C . PRO A 1 258 ? -26.327 -7.488 46.319 1.00 46.69 258 PRO A C 1
ATOM 2025 O O . PRO A 1 258 ? -25.801 -8.512 46.760 1.00 46.69 258 PRO A O 1
ATOM 2028 N N . ASN A 1 259 ? -26.179 -6.286 46.871 1.00 47.72 259 ASN A N 1
ATOM 2029 C CA . ASN A 1 259 ? -25.419 -6.032 48.080 1.00 47.72 259 ASN A CA 1
ATOM 2030 C C . ASN A 1 259 ? -26.038 -6.883 49.201 1.00 47.72 259 ASN A C 1
ATOM 2032 O O . ASN A 1 259 ? -27.072 -6.528 49.760 1.00 47.72 259 ASN A O 1
ATOM 2036 N N . LEU A 1 260 ? -25.440 -8.038 49.509 1.00 49.28 260 LEU A N 1
ATOM 2037 C CA . LEU A 1 260 ? -25.866 -8.927 50.597 1.00 49.28 260 LEU A CA 1
ATOM 2038 C C . LEU A 1 260 ? -25.453 -8.365 51.970 1.00 49.28 260 LEU A C 1
ATOM 2040 O O . LEU A 1 260 ? -25.142 -9.115 52.889 1.00 49.28 260 LEU A O 1
ATOM 2044 N N . SER A 1 261 ? -25.457 -7.044 52.136 1.00 47.19 261 SER A N 1
ATOM 2045 C CA . SER A 1 261 ? -25.463 -6.401 53.445 1.00 47.19 261 SER A CA 1
ATOM 2046 C C . SER A 1 261 ? -26.914 -6.129 53.828 1.00 47.19 261 SER A C 1
ATOM 2048 O O . SER A 1 261 ? -27.365 -4.986 53.867 1.00 47.19 261 SER A O 1
ATOM 2050 N N . GLY A 1 262 ? -27.656 -7.218 54.037 1.00 43.12 262 GLY A N 1
ATOM 2051 C CA . GLY A 1 262 ? -28.908 -7.167 54.770 1.00 43.12 262 GLY A CA 1
ATOM 2052 C C . GLY A 1 262 ? -28.606 -6.733 56.197 1.00 43.12 262 GLY A C 1
ATOM 2053 O O . GLY A 1 262 ? -27.786 -7.346 56.882 1.00 43.12 262 GLY A O 1
ATOM 2054 N N . GLU A 1 263 ? -29.253 -5.648 56.593 1.00 46.31 263 GLU A N 1
ATOM 2055 C CA . GLU A 1 263 ? -29.418 -5.191 57.962 1.00 46.31 263 GLU A CA 1
ATOM 2056 C C . GLU A 1 263 ? -29.641 -6.388 58.903 1.00 46.31 263 GLU A C 1
ATOM 2058 O O . GLU A 1 263 ? -30.635 -7.107 58.803 1.00 46.31 263 GLU A O 1
ATOM 2063 N N . GLN A 1 264 ? -28.712 -6.604 59.833 1.00 43.22 264 GLN A N 1
ATOM 2064 C CA . GLN A 1 264 ? -29.045 -7.219 61.113 1.00 43.22 264 GLN A CA 1
ATOM 2065 C C . GLN A 1 264 ? -29.217 -6.089 62.120 1.00 43.22 264 GLN A C 1
ATOM 2067 O O . GLN A 1 264 ? -28.323 -5.803 62.909 1.00 43.22 264 GLN A O 1
ATOM 2072 N N . ASP A 1 265 ? -30.384 -5.453 62.066 1.00 44.22 265 ASP A N 1
ATOM 2073 C CA . ASP A 1 265 ? -30.949 -4.794 63.234 1.00 44.22 265 ASP A CA 1
ATOM 2074 C C . ASP A 1 265 ? -31.826 -5.810 63.974 1.00 44.22 265 ASP A C 1
ATOM 2076 O O . ASP A 1 265 ? -32.769 -6.372 63.411 1.00 44.22 265 ASP A O 1
ATOM 2080 N N . GLY A 1 266 ? -31.513 -6.039 65.252 1.00 47.47 266 GLY A N 1
ATOM 2081 C CA . GLY A 1 266 ? -32.445 -6.644 66.202 1.00 47.47 266 GLY A CA 1
ATOM 2082 C C . GLY A 1 266 ? -31.910 -7.808 67.033 1.00 47.47 266 GLY A C 1
ATOM 2083 O O . GLY A 1 266 ? -32.325 -8.949 66.820 1.00 47.47 266 GLY A O 1
ATOM 2084 N N . ARG A 1 267 ? -31.093 -7.509 68.051 1.00 40.31 267 ARG A N 1
ATOM 2085 C CA . ARG A 1 267 ? -31.407 -7.736 69.482 1.00 40.31 267 ARG A CA 1
ATOM 2086 C C . ARG A 1 267 ? -30.295 -7.236 70.396 1.00 40.31 267 ARG A C 1
ATOM 2088 O O . ARG A 1 267 ? -29.120 -7.541 70.109 1.00 40.31 267 ARG A O 1
#

Secondary structure (DSSP, 8-state):
-GGGGPPPPTTS-HHHHHHHHHHHHHHHHHHHTT-HHHHHHHHHHHHT-TTS-HHHHHHHHHHHHHHSHHHHHHHHHHHHHSBTB-HHHHHHHHHHHHHH-HHHHHHHHHHHHTTSS--SS----HHHHHHHHHHHHHHHT--SHHHHHHHHH-TTS-HHHHHHHHHHHTT-TT-HHHHHHHHHHHT--SS-HHHHHHHHHHHHHHS-HHHHHHHHHHHHHT---HHHHHHHHHHHHHH-TTSPB-TTSPBPPPPP-----------

Mean predicted aligned error: 7.29 Å

Radius of gyration: 25.35 Å; Cα contacts (8 Å, |Δi|>4): 344; chains: 1; bounding box: 52×35×100 Å

Foldseek 3Di:
DLVLQAQDDPPDDPVVRVVVVVVLVVSLVVLLVVAQVSLVVLVVVLVVCLVPDLRSNLSSLLSNCNRNVVVCQVVLLCLQPPPDHDLSSNLSSLLSCLQRPVVSSCVRLVCVLLVVDDDPGDGHALLSSLVSLVNNCVNVVHDSQVSLLSNLQDPPHDVNNNLSSLQCLLVPLVDVSNLVSLLCQLLDPPPPLSSNLSSLVSNCSNDDLVVSQLSLLVSLVVDPPPVSSVSSLVVCVVRVPPFDADPSSHGDDPDDDPPPPDDPDDD

Sequence (267 aa):
MIQQFRPLDATLTSDHHDRWLADQRSRIDRVISQGEGAGNAALHAYTGAAEEPYLVRRALLWTGGLAAPENARELLHNLFITYGSPIADRTEAALVLSLTSPRLFFSDAKPILERTKVKRQTLPDDEFLVRGWINACLKTGESPVPMLAQVATNLRLDPPARWQAAKRMREFPLEPIGQRALESCLVESSGDGYLRRMSAQSLRELLPSETACALFAEVARRESDSNFRAFLLDMMQRNCRGLLLDAEGLIKDPDPLPNLSGEQDGR

Solvent-accessible surface area (backbone atoms only — not comparable to full-atom values): 14776 Å² total; per-residue (Å²): 111,68,77,84,46,57,77,76,70,85,87,57,58,68,72,59,51,54,51,49,59,60,48,47,55,60,48,40,53,53,48,27,73,65,30,45,70,48,5,50,50,22,45,56,50,42,77,74,32,80,88,50,57,66,68,34,46,50,49,22,53,50,23,8,29,72,22,22,37,79,80,30,43,63,60,28,50,49,41,39,79,44,82,84,68,60,61,68,61,20,38,51,22,40,42,45,33,9,68,64,39,32,71,62,35,46,70,61,49,46,37,54,71,69,62,74,55,78,66,98,61,86,65,56,58,56,44,56,51,51,52,19,45,44,44,18,18,68,72,72,74,47,82,44,44,72,58,29,26,50,36,39,67,36,86,90,52,60,65,66,25,22,35,50,24,34,49,54,41,43,80,51,70,90,41,70,65,34,55,54,32,29,56,51,39,46,72,53,85,82,76,55,63,64,44,22,50,36,12,51,58,21,42,56,71,53,38,59,59,69,60,33,40,53,52,43,34,56,50,38,75,73,47,81,52,64,70,60,28,52,50,42,33,55,51,34,70,74,62,40,79,91,61,62,57,46,99,82,48,36,70,58,74,79,76,78,72,78,76,85,75,70,83,85,81,88,132